Protein AF-0000000076757640 (afdb_homodimer)

Solvent-accessible surface area (backbone atoms only — not comparable to full-atom values): 14141 Å² total; per-residue (Å²): 62,33,16,35,36,36,31,18,52,32,55,49,29,55,22,51,52,52,50,43,26,70,76,62,68,54,77,58,89,52,54,40,75,38,50,35,53,90,86,51,58,64,68,59,48,41,50,51,48,51,51,45,55,55,72,38,63,87,30,82,24,33,49,34,36,17,30,43,76,87,39,68,38,30,53,48,53,58,62,46,23,78,77,41,68,34,39,34,36,30,25,42,25,52,40,23,52,54,45,40,65,71,42,25,66,78,31,85,45,66,67,61,50,51,50,54,22,49,49,40,33,52,66,33,47,41,80,47,68,45,78,74,77,78,71,77,120,62,33,16,36,36,37,32,18,52,32,55,48,28,55,21,49,52,52,50,45,25,69,77,61,68,54,78,57,89,53,55,38,74,39,50,36,52,90,85,51,60,63,67,59,49,40,50,52,50,50,51,46,54,57,73,39,63,88,30,81,24,32,46,34,36,17,31,44,77,88,38,69,39,31,53,48,53,58,63,47,25,79,78,42,68,33,40,34,37,29,24,42,24,52,41,22,53,54,46,40,64,70,42,25,67,78,31,85,45,66,68,60,48,51,50,54,22,48,50,40,34,54,66,33,48,43,84,47,68,45,78,73,74,78,72,77,119

Organism: NCBI:txid1073362

Structure (mmCIF, N/CA/C/O backbone):
data_AF-0000000076757640-model_v1
#
loop_
_entity.id
_entity.type
_entity.pdbx_description
1 polymer 'PTS EIIA type-4 domain-containing protein'
#
loop_
_atom_site.group_PDB
_atom_site.id
_atom_site.type_symbol
_atom_site.label_atom_id
_atom_site.label_alt_id
_atom_site.label_comp_id
_atom_site.label_asym_id
_atom_site.label_entity_id
_atom_site.label_seq_id
_atom_site.pdbx_PDB_ins_code
_atom_site.Cartn_x
_atom_site.Cartn_y
_atom_site.Cartn_z
_atom_site.occupancy
_atom_site.B_iso_or_equiv
_atom_site.auth_seq_id
_atom_site.auth_comp_id
_atom_site.auth_asym_id
_atom_site.auth_atom_id
_atom_site.pdbx_PDB_model_num
ATOM 1 N N . MET A 1 1 ? 8.539 23.484 4.188 1 95 1 MET A N 1
ATOM 2 C CA . MET A 1 1 ? 8.461 22.047 4.434 1 95 1 MET A CA 1
ATOM 3 C C . MET A 1 1 ? 7.023 21.609 4.703 1 95 1 MET A C 1
ATOM 5 O O . MET A 1 1 ? 6.254 22.359 5.312 1 95 1 MET A O 1
ATOM 9 N N . ILE A 1 2 ? 6.723 20.562 4.152 1 97.94 2 ILE A N 1
ATOM 10 C CA . ILE A 1 2 ? 5.406 19.969 4.359 1 97.94 2 ILE A CA 1
ATOM 11 C C . ILE A 1 2 ? 5.523 18.766 5.301 1 97.94 2 ILE A C 1
ATOM 13 O O . ILE A 1 2 ? 6.445 17.953 5.172 1 97.94 2 ILE A O 1
ATOM 17 N N . GLY A 1 3 ? 4.648 18.75 6.309 1 98.06 3 GLY A N 1
ATOM 18 C CA . GLY A 1 3 ? 4.586 17.594 7.184 1 98.06 3 GLY A CA 1
ATOM 19 C C . GLY A 1 3 ? 3.916 16.391 6.535 1 98.06 3 GLY A C 1
ATOM 20 O O . GLY A 1 3 ? 3.061 16.547 5.66 1 98.06 3 GLY A O 1
ATOM 21 N N . LEU A 1 4 ? 4.344 15.266 6.992 1 98.25 4 LEU A N 1
ATOM 22 C CA . LEU A 1 4 ? 3.744 14.016 6.527 1 98.25 4 LEU A CA 1
ATOM 23 C C . LEU A 1 4 ? 3.074 13.273 7.676 1 98.25 4 LEU A C 1
ATOM 25 O O . LEU A 1 4 ? 3.635 13.18 8.773 1 98.25 4 LEU A O 1
ATOM 29 N N . MET A 1 5 ? 1.897 12.812 7.34 1 98.12 5 MET A N 1
ATOM 30 C CA . MET A 1 5 ? 1.194 11.961 8.297 1 98.12 5 MET A CA 1
ATOM 31 C C . MET A 1 5 ? 0.658 10.711 7.613 1 98.12 5 MET A C 1
ATOM 33 O O . MET A 1 5 ? 0.119 10.781 6.508 1 98.12 5 MET A O 1
ATOM 37 N N . ILE A 1 6 ? 0.861 9.609 8.234 1 98.19 6 ILE A N 1
ATOM 38 C CA . ILE A 1 6 ? 0.312 8.344 7.758 1 98.19 6 ILE A CA 1
ATOM 39 C C . ILE A 1 6 ? -0.694 7.809 8.773 1 98.19 6 ILE A C 1
ATOM 41 O O . ILE A 1 6 ? -0.407 7.75 9.969 1 98.19 6 ILE A O 1
ATOM 45 N N . ILE A 1 7 ? -1.857 7.516 8.32 1 97.56 7 ILE A N 1
ATOM 46 C CA . ILE A 1 7 ? -2.871 6.91 9.18 1 97.56 7 ILE A CA 1
ATOM 47 C C . ILE A 1 7 ? -3.385 5.625 8.539 1 97.56 7 ILE A C 1
ATOM 49 O O . ILE A 1 7 ? -3.852 5.633 7.398 1 97.56 7 ILE A O 1
ATOM 53 N N . THR A 1 8 ? -3.264 4.523 9.18 1 96.31 8 THR A N 1
ATOM 54 C CA . THR A 1 8 ? -3.598 3.209 8.648 1 96.31 8 THR A CA 1
ATOM 55 C C . THR A 1 8 ? -4.133 2.301 9.75 1 96.31 8 THR A C 1
ATOM 57 O O . THR A 1 8 ? -4.156 2.682 10.922 1 96.31 8 THR A O 1
ATOM 60 N N . HIS A 1 9 ? -4.586 1.064 9.305 1 94.06 9 HIS A N 1
ATOM 61 C CA . HIS A 1 9 ? -4.699 0.001 10.297 1 94.06 9 HIS A CA 1
ATOM 62 C C . HIS A 1 9 ? -3.393 -0.181 11.062 1 94.06 9 HIS A C 1
ATOM 64 O O . HIS A 1 9 ? -2.309 -0.017 10.492 1 94.06 9 HIS A O 1
ATOM 70 N N . GLU A 1 10 ? -3.49 -0.517 12.281 1 91.25 10 GLU A N 1
ATOM 71 C CA . GLU A 1 10 ? -2.363 -0.515 13.203 1 91.25 10 GLU A CA 1
ATOM 72 C C . GLU A 1 10 ? -1.18 -1.293 12.633 1 91.25 10 GLU A C 1
ATOM 74 O O . GLU A 1 10 ? -0.053 -0.793 12.617 1 91.25 10 GLU A O 1
ATOM 79 N N . THR A 1 11 ? -1.396 -2.475 12.117 1 88.44 11 THR A N 1
ATOM 80 C CA . THR A 1 11 ? -0.315 -3.34 11.656 1 88.44 11 THR A CA 1
ATOM 81 C C . THR A 1 11 ? 0.382 -2.74 10.445 1 88.44 11 THR A C 1
ATOM 83 O O . THR A 1 11 ? 1.598 -2.873 10.289 1 88.44 11 THR A O 1
ATOM 86 N N . LEU A 1 12 ? -0.349 -2.045 9.617 1 91.75 12 LEU A N 1
ATOM 87 C CA . LEU A 1 12 ? 0.253 -1.401 8.461 1 91.75 12 LEU A CA 1
ATOM 88 C C . LEU A 1 12 ? 1.119 -0.219 8.875 1 91.75 12 LEU A C 1
ATOM 90 O O . LEU A 1 12 ? 2.186 0.011 8.305 1 91.75 12 LEU A O 1
ATOM 94 N N . GLY A 1 13 ? 0.636 0.511 9.883 1 91.44 13 GLY A N 1
ATOM 95 C CA . GLY A 1 13 ? 1.434 1.613 10.398 1 91.44 13 GLY A CA 1
ATOM 96 C C . GLY A 1 13 ? 2.809 1.184 10.867 1 91.44 13 GLY A C 1
ATOM 97 O O . GLY A 1 13 ? 3.809 1.834 10.562 1 91.44 13 GLY A O 1
ATOM 98 N N . GLU A 1 14 ? 2.844 0.125 11.586 1 90.12 14 GLU A N 1
ATOM 99 C CA . GLU A 1 14 ? 4.113 -0.419 12.062 1 90.12 14 GLU A CA 1
ATOM 100 C C . GLU A 1 14 ? 5.012 -0.823 10.898 1 90.12 14 GLU A C 1
ATOM 102 O O . GLU A 1 14 ? 6.215 -0.555 10.914 1 90.12 14 GLU A O 1
ATOM 107 N N . SER A 1 15 ? 4.461 -1.429 9.977 1 92.25 15 SER A N 1
ATOM 108 C CA . SER A 1 15 ? 5.215 -1.904 8.82 1 92.25 15 SER A CA 1
ATOM 109 C C . SER A 1 15 ? 5.785 -0.741 8.016 1 92.25 15 SER A C 1
ATOM 111 O O . SER A 1 15 ? 6.93 -0.798 7.559 1 92.25 15 SER A O 1
ATOM 113 N N . TYR A 1 16 ? 5.004 0.305 7.852 1 93.69 16 TYR A N 1
ATOM 114 C CA . TYR A 1 16 ? 5.488 1.449 7.086 1 93.69 16 TYR A CA 1
ATOM 115 C C . TYR A 1 16 ? 6.578 2.193 7.855 1 93.69 16 TYR A C 1
ATOM 117 O O . TYR A 1 16 ? 7.477 2.787 7.254 1 93.69 16 TYR A O 1
ATOM 125 N N . THR A 1 17 ? 6.504 2.17 9.195 1 92.25 17 THR A N 1
ATOM 126 C CA . THR A 1 17 ? 7.594 2.705 10.008 1 92.25 17 THR A CA 1
ATOM 127 C C . THR A 1 17 ? 8.898 1.975 9.703 1 92.25 17 THR A C 1
ATOM 129 O O . THR A 1 17 ? 9.93 2.609 9.469 1 92.25 17 THR A O 1
ATOM 132 N N . LYS A 1 18 ? 8.797 0.666 9.664 1 91.12 18 LYS A N 1
ATOM 133 C CA . LYS A 1 18 ? 9.977 -0.142 9.391 1 91.12 18 LYS A CA 1
ATOM 134 C C . LYS A 1 18 ? 10.469 0.07 7.965 1 91.12 18 LYS A C 1
ATOM 136 O O . LYS A 1 18 ? 11.68 0.131 7.719 1 91.12 18 LYS A O 1
ATOM 141 N N . LEU A 1 19 ? 9.555 0.14 7.062 1 90.44 19 LEU A N 1
ATOM 142 C CA . LEU A 1 19 ? 9.906 0.374 5.668 1 90.44 19 LEU A CA 1
ATOM 143 C C . LEU A 1 19 ? 10.609 1.719 5.5 1 90.44 19 LEU A C 1
ATOM 145 O O . LEU A 1 19 ? 11.609 1.817 4.793 1 90.44 19 LEU A O 1
ATOM 149 N N . ALA A 1 20 ? 10.102 2.76 6.172 1 90.88 20 ALA A N 1
ATOM 150 C CA . ALA A 1 20 ? 10.727 4.078 6.137 1 90.88 20 ALA A CA 1
ATOM 151 C C . ALA A 1 20 ? 12.156 4.02 6.664 1 90.88 20 ALA A C 1
ATOM 153 O O . ALA A 1 20 ? 13.07 4.582 6.059 1 90.88 20 ALA A O 1
ATOM 154 N N . ARG A 1 21 ? 12.32 3.273 7.742 1 91.31 21 ARG A N 1
ATOM 155 C CA . ARG A 1 21 ? 13.656 3.139 8.312 1 91.31 21 ARG A CA 1
ATOM 156 C C . ARG A 1 21 ? 14.586 2.416 7.344 1 91.31 21 ARG A C 1
ATOM 158 O O . ARG A 1 21 ? 15.773 2.75 7.25 1 91.31 21 ARG A O 1
ATOM 165 N N . HIS A 1 22 ? 14.07 1.486 6.699 1 88.38 22 HIS A N 1
ATOM 166 C CA . HIS A 1 22 ? 14.852 0.712 5.75 1 88.38 22 HIS A CA 1
ATOM 167 C C . HIS A 1 22 ? 15.312 1.578 4.578 1 88.38 22 HIS A C 1
ATOM 169 O O . HIS A 1 22 ? 16.469 1.496 4.156 1 88.38 22 HIS A O 1
ATOM 175 N N . PHE A 1 23 ? 14.461 2.434 4.105 1 87.81 23 PHE A N 1
ATOM 176 C CA . PHE A 1 23 ? 14.758 3.225 2.918 1 87.81 23 PHE A CA 1
ATOM 177 C C . PHE A 1 23 ? 15.586 4.453 3.277 1 87.81 23 PHE A C 1
ATOM 179 O O . PHE A 1 23 ? 16.438 4.887 2.494 1 87.81 23 PHE A O 1
ATOM 186 N N . PHE A 1 24 ? 15.453 4.922 4.516 1 91.56 24 PHE A N 1
ATOM 187 C CA . PHE A 1 24 ? 16.016 6.242 4.785 1 91.56 24 PHE A CA 1
ATOM 188 C C . PHE A 1 24 ? 16.984 6.191 5.957 1 91.56 24 PHE A C 1
ATOM 190 O O . PHE A 1 24 ? 17.656 7.18 6.262 1 91.56 24 PHE A O 1
ATOM 197 N N . GLY A 1 25 ? 17.125 5.055 6.637 1 90.12 25 GLY A N 1
ATOM 198 C CA . GLY A 1 25 ? 18.016 4.891 7.773 1 90.12 25 GLY A CA 1
ATOM 199 C C . GLY A 1 25 ? 17.375 5.27 9.094 1 90.12 25 GLY A C 1
ATOM 200 O O . GLY A 1 25 ? 17.281 4.445 10.008 1 90.12 25 GLY A O 1
ATOM 201 N N . GLN A 1 26 ? 17 6.57 9.289 1 91.56 26 GLN A N 1
ATOM 202 C CA . GLN A 1 26 ? 16.281 7.027 10.469 1 91.56 26 GLN A CA 1
ATOM 203 C C . GLN A 1 26 ? 14.891 7.543 10.109 1 91.56 26 GLN A C 1
ATOM 205 O O . GLN A 1 26 ? 14.633 7.898 8.953 1 91.56 26 GLN A O 1
ATOM 210 N N . MET A 1 27 ? 14.094 7.59 11.172 1 91.81 27 MET A N 1
ATOM 211 C CA . MET A 1 27 ? 12.75 8.125 10.953 1 91.81 27 MET A CA 1
ATOM 212 C C . MET A 1 27 ? 12.805 9.617 10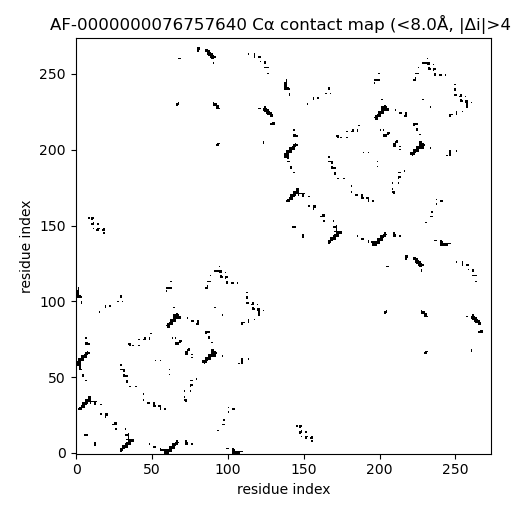.625 1 91.81 27 MET A C 1
ATOM 214 O O . MET A 1 27 ? 13.383 10.398 11.383 1 91.81 27 MET A O 1
ATOM 218 N N . PRO A 1 28 ? 12.188 9.953 9.539 1 93.06 28 PRO A N 1
ATOM 219 C CA . PRO A 1 28 ? 12.188 11.383 9.203 1 93.06 28 PRO A CA 1
ATOM 220 C C . PRO A 1 28 ? 11.461 12.227 10.25 1 93.06 28 PRO A C 1
ATOM 222 O O . PRO A 1 28 ? 10.398 11.836 10.734 1 93.06 28 PRO A O 1
ATOM 225 N N . ALA A 1 29 ? 11.969 13.367 10.562 1 91.62 29 ALA A N 1
ATOM 226 C CA . ALA A 1 29 ? 11.43 14.234 11.609 1 91.62 29 ALA A CA 1
ATOM 227 C C . ALA A 1 29 ? 10.07 14.805 11.203 1 91.62 29 ALA A C 1
ATOM 229 O O . ALA A 1 29 ? 9.258 15.164 12.055 1 91.62 29 ALA A O 1
ATOM 230 N N . HIS A 1 30 ? 9.82 14.883 9.945 1 94.5 30 HIS A N 1
ATOM 231 C CA . HIS A 1 30 ? 8.609 15.508 9.438 1 94.5 30 HIS A CA 1
ATOM 232 C C . HIS A 1 30 ? 7.531 14.469 9.148 1 94.5 30 HIS A C 1
ATOM 234 O O . HIS A 1 30 ? 6.566 14.758 8.43 1 94.5 30 HIS A O 1
ATOM 240 N N . LEU A 1 31 ? 7.711 13.242 9.672 1 96.44 31 LEU A N 1
ATOM 241 C CA . LEU A 1 31 ? 6.785 12.141 9.43 1 96.44 31 LEU A CA 1
ATOM 242 C C . LEU A 1 31 ? 6.188 11.633 10.742 1 96.44 31 LEU A C 1
ATOM 244 O O . LEU A 1 31 ? 6.922 11.305 11.672 1 96.44 31 LEU A O 1
ATOM 248 N N . ALA A 1 32 ? 4.863 11.648 10.812 1 96.94 32 ALA A N 1
ATOM 249 C CA . ALA A 1 32 ? 4.125 11.031 11.914 1 96.94 32 ALA A CA 1
ATOM 250 C C . ALA A 1 32 ? 3.26 9.875 11.414 1 96.94 32 ALA A C 1
ATOM 252 O O . ALA A 1 32 ? 2.574 10 10.391 1 96.94 32 ALA A O 1
ATOM 253 N N . ILE A 1 33 ? 3.293 8.75 12.117 1 96.25 33 ILE A N 1
ATOM 254 C CA . ILE A 1 33 ? 2.529 7.574 11.719 1 96.25 33 ILE A CA 1
ATOM 255 C C . ILE A 1 33 ? 1.553 7.191 12.828 1 96.25 33 ILE A C 1
ATOM 257 O O . ILE A 1 33 ? 1.948 7.043 13.984 1 96.25 33 ILE A O 1
ATOM 261 N N . VAL A 1 34 ? 0.293 7.043 12.469 1 96.5 34 VAL A N 1
ATOM 262 C CA . VAL A 1 34 ? -0.772 6.672 13.398 1 96.5 34 VAL A CA 1
ATOM 263 C C . VAL A 1 34 ? -1.4 5.352 12.953 1 96.5 34 VAL A C 1
ATOM 265 O O . VAL A 1 34 ? -1.991 5.266 11.875 1 96.5 34 VAL A O 1
ATOM 268 N N . GLY A 1 35 ? -1.254 4.359 13.789 1 95.5 35 GLY A N 1
ATOM 269 C CA . GLY A 1 35 ? -1.938 3.092 13.586 1 95.5 35 GLY A CA 1
ATOM 270 C C . GLY A 1 35 ? -3.234 2.984 14.367 1 95.5 35 GLY A C 1
ATOM 271 O O . GLY A 1 35 ? -3.266 3.246 15.57 1 95.5 35 GLY A O 1
ATOM 272 N N . VAL A 1 36 ? -4.301 2.588 13.68 1 95.19 36 VAL A N 1
ATOM 273 C CA . VAL A 1 36 ? -5.605 2.482 14.32 1 95.19 36 VAL A CA 1
ATOM 274 C C . VAL A 1 36 ? -5.98 1.013 14.492 1 95.19 36 VAL A C 1
ATOM 276 O O . VAL A 1 36 ? -6.023 0.258 13.516 1 95.19 36 VAL A O 1
ATOM 279 N N . ASN A 1 37 ? -6.219 0.668 15.688 1 90.5 37 ASN A N 1
ATOM 280 C CA . ASN A 1 37 ? -6.688 -0.676 16 1 90.5 37 ASN A CA 1
ATOM 281 C C . ASN A 1 37 ? -8.195 -0.809 15.773 1 90.5 37 ASN A C 1
ATOM 283 O O . ASN A 1 37 ? -8.969 0.056 16.188 1 90.5 37 ASN A O 1
ATOM 287 N N . PRO A 1 38 ? -8.578 -1.814 15.086 1 80.75 38 PRO A N 1
ATOM 288 C CA . PRO A 1 38 ? -10.008 -1.983 14.812 1 80.75 38 PRO A CA 1
ATOM 289 C C . PRO A 1 38 ? -10.844 -2.057 16.094 1 80.75 38 PRO A C 1
ATOM 291 O O . PRO A 1 38 ? -12.031 -1.728 16.078 1 80.75 38 PRO A O 1
ATOM 294 N N . ASP A 1 39 ? -10.258 -2.494 17.141 1 87.31 39 ASP A N 1
ATOM 295 C CA . ASP A 1 39 ? -11 -2.691 18.391 1 87.31 39 ASP A CA 1
ATOM 296 C C . ASP A 1 39 ? -10.859 -1.481 19.312 1 87.31 39 ASP A C 1
ATOM 298 O O . ASP A 1 39 ? -11.414 -1.463 20.406 1 87.31 39 ASP A O 1
ATOM 302 N N . GLU A 1 40 ? -10.164 -0.521 18.859 1 91.56 40 GLU A N 1
ATOM 303 C CA . GLU A 1 40 ? -9.938 0.631 19.734 1 91.56 40 GLU A CA 1
ATOM 304 C C . GLU A 1 40 ? -11.094 1.621 19.656 1 91.56 40 GLU A C 1
ATOM 306 O O . GLU A 1 40 ? -11.859 1.616 18.688 1 91.56 40 GLU A O 1
ATOM 311 N N . ASP A 1 41 ? -11.227 2.41 20.75 1 95.12 41 ASP A N 1
ATOM 312 C CA . ASP A 1 41 ? -12.188 3.51 20.766 1 95.12 41 ASP A CA 1
ATOM 313 C C . ASP A 1 41 ? -11.844 4.555 19.703 1 95.12 41 ASP A C 1
ATOM 315 O O . ASP A 1 41 ? -10.719 5.062 19.672 1 95.12 41 ASP A O 1
ATOM 319 N N . VAL A 1 42 ? -12.82 4.816 18.859 1 94.62 42 VAL A N 1
ATOM 320 C CA . VAL A 1 42 ? -12.625 5.707 17.734 1 94.62 42 VAL A CA 1
ATOM 321 C C . VAL A 1 42 ? -12.219 7.094 18.219 1 94.62 42 VAL A C 1
ATOM 323 O O . VAL A 1 42 ? -11.367 7.75 17.609 1 94.62 42 VAL A O 1
ATOM 326 N N . ASP A 1 43 ? -12.773 7.555 19.328 1 95.94 43 ASP A N 1
ATOM 327 C CA . ASP A 1 43 ? -12.438 8.867 19.875 1 95.94 43 ASP A CA 1
ATOM 328 C C . ASP A 1 43 ? -10.992 8.914 20.359 1 95.94 43 ASP A C 1
ATOM 330 O O . ASP A 1 43 ? -10.312 9.93 20.203 1 95.94 43 ASP A O 1
ATOM 334 N N . ALA A 1 44 ? -10.633 7.867 20.938 1 96.62 44 ALA A N 1
ATOM 335 C CA . ALA A 1 44 ? -9.242 7.781 21.375 1 96.62 44 ALA A CA 1
ATOM 336 C C . ALA A 1 44 ? -8.289 7.801 20.188 1 96.62 44 ALA A C 1
ATOM 338 O O . ALA A 1 44 ? -7.262 8.484 20.219 1 96.62 44 ALA A O 1
ATOM 339 N N . ALA A 1 45 ? -8.648 7.043 19.188 1 96.25 45 ALA A N 1
ATOM 340 C CA . ALA A 1 45 ? -7.844 7.023 17.969 1 96.25 45 ALA A CA 1
ATOM 341 C C . ALA A 1 45 ? -7.801 8.406 17.328 1 96.25 45 ALA A C 1
ATOM 343 O O . ALA A 1 45 ? -6.75 8.844 16.844 1 96.25 45 ALA A O 1
ATOM 344 N N . ALA A 1 46 ? -8.93 9.07 17.344 1 96.44 46 ALA A N 1
ATOM 345 C CA . ALA A 1 46 ? -9.016 10.414 16.781 1 96.44 46 ALA A CA 1
ATOM 346 C C . ALA A 1 46 ? -8.133 11.391 17.547 1 96.44 46 ALA A C 1
ATOM 348 O O . ALA A 1 46 ? -7.488 12.258 16.953 1 96.44 46 ALA A O 1
ATOM 349 N N . ALA A 1 47 ? -8.117 11.234 18.828 1 97 47 ALA A N 1
ATOM 350 C CA . ALA A 1 47 ? -7.281 12.094 19.656 1 97 47 ALA A CA 1
ATOM 351 C C . ALA A 1 47 ? -5.801 11.875 19.359 1 97 47 ALA A C 1
ATOM 353 O O . ALA A 1 47 ? -5.023 12.828 19.297 1 97 47 ALA A O 1
ATOM 354 N N . ARG A 1 48 ? -5.445 10.641 19.172 1 96.81 48 ARG A N 1
ATOM 355 C CA . ARG A 1 48 ? -4.066 10.336 18.797 1 96.81 48 ARG A CA 1
ATOM 356 C C . ARG A 1 48 ? -3.715 10.945 17.453 1 96.81 48 ARG A C 1
ATOM 358 O O . ARG A 1 48 ? -2.621 11.484 17.266 1 96.81 48 ARG A O 1
ATOM 365 N N . ALA A 1 49 ? -4.613 10.844 16.531 1 97.38 49 ALA A N 1
ATOM 366 C CA . ALA A 1 49 ? -4.398 11.422 15.211 1 97.38 49 ALA A CA 1
ATOM 367 C C . ALA A 1 49 ? -4.246 12.938 15.297 1 97.38 49 ALA A C 1
ATOM 369 O O . ALA A 1 49 ? -3.377 13.523 14.641 1 97.38 49 ALA A O 1
ATOM 370 N N . GLN A 1 50 ? -5.066 13.523 16.109 1 97.25 50 GLN A N 1
ATOM 371 C CA . GLN A 1 50 ? -4.98 14.969 16.312 1 97.25 50 GLN A CA 1
ATOM 372 C C . GLN A 1 50 ? -3.627 15.352 16.906 1 97.25 50 GLN A C 1
ATOM 374 O O . GLN A 1 50 ? -3.012 16.328 16.484 1 97.25 50 GLN A O 1
ATOM 379 N N . ALA A 1 51 ? -3.232 14.633 17.906 1 97.62 51 ALA A N 1
ATOM 380 C CA . ALA A 1 51 ? -1.938 14.891 18.531 1 97.62 51 ALA A CA 1
ATOM 381 C C . ALA A 1 51 ? -0.804 14.75 17.516 1 97.62 51 ALA A C 1
ATOM 383 O O . ALA A 1 51 ? 0.152 15.531 17.547 1 97.62 51 ALA A O 1
ATOM 384 N N . ALA A 1 52 ? -0.891 13.789 16.672 1 97.06 52 ALA A N 1
ATOM 385 C CA . ALA A 1 52 ? 0.105 13.602 15.625 1 97.06 52 ALA A CA 1
ATOM 386 C C . ALA A 1 52 ? 0.143 14.797 14.68 1 97.06 52 ALA A C 1
ATOM 388 O O . ALA A 1 52 ? 1.22 15.281 14.32 1 97.06 52 ALA A O 1
ATOM 389 N N . ALA A 1 53 ? -1.012 15.25 14.281 1 97.25 53 ALA A N 1
ATOM 390 C CA . ALA A 1 53 ? -1.079 16.438 13.43 1 97.25 53 ALA A CA 1
ATOM 391 C C . ALA A 1 53 ? -0.434 17.641 14.109 1 97.25 53 ALA A C 1
ATOM 393 O O . ALA A 1 53 ? 0.292 18.406 13.469 1 97.25 53 ALA A O 1
ATOM 394 N N . GLU A 1 54 ? -0.67 17.75 15.383 1 96.56 54 GLU A N 1
ATOM 395 C CA . GLU A 1 54 ? -0.125 18.859 16.141 1 96.56 54 GLU A CA 1
ATOM 396 C C . GLU A 1 54 ? 1.396 18.781 16.234 1 96.56 54 GLU A C 1
ATOM 398 O O . GLU A 1 54 ? 2.076 19.812 16.266 1 96.56 54 GLU A O 1
ATOM 403 N N . SER A 1 55 ? 1.843 17.609 16.281 1 96.5 55 SER A N 1
ATOM 404 C CA . SER A 1 55 ? 3.291 17.438 16.344 1 96.5 55 SER A CA 1
ATOM 405 C C . SER A 1 55 ? 3.957 17.922 15.055 1 96.5 55 SER A C 1
ATOM 407 O O . SER A 1 55 ? 5.168 18.141 15.023 1 96.5 55 SER A O 1
ATOM 409 N N . LEU A 1 56 ? 3.219 18.078 13.961 1 96.88 56 LEU A N 1
ATOM 410 C CA . LEU A 1 56 ? 3.709 18.547 12.672 1 96.88 56 LEU A CA 1
ATOM 411 C C . LEU A 1 56 ? 3.379 20.016 12.477 1 96.88 56 LEU A C 1
ATOM 413 O O . LEU A 1 56 ? 3.33 20.5 11.344 1 96.88 56 LEU A O 1
ATOM 417 N N . ALA A 1 57 ? 3.154 20.75 13.523 1 91.88 57 ALA A N 1
ATOM 418 C CA . ALA A 1 57 ? 2.729 22.156 13.477 1 91.88 57 ALA A CA 1
ATOM 419 C C . ALA A 1 57 ? 3.824 23.047 12.898 1 91.88 57 ALA A C 1
ATOM 421 O O . ALA A 1 57 ? 3.562 24.172 12.5 1 91.88 57 ALA A O 1
ATOM 422 N N . PHE A 1 58 ? 4.938 22.594 12.781 1 90.69 58 PHE A N 1
ATOM 423 C CA . PHE A 1 58 ? 6.066 23.344 12.242 1 90.69 58 PHE A CA 1
ATOM 424 C C . PHE A 1 58 ? 5.977 23.438 10.727 1 90.69 58 PHE A C 1
ATOM 426 O O . PHE A 1 58 ? 6.684 24.234 10.109 1 90.69 58 PHE A O 1
ATOM 433 N N . ALA A 1 59 ? 5.172 22.625 10.125 1 93.19 59 ALA A N 1
ATOM 434 C CA . ALA A 1 59 ? 5.105 22.516 8.672 1 93.19 59 ALA A CA 1
ATOM 435 C C . ALA A 1 59 ? 4.09 23.484 8.086 1 93.19 59 ALA A C 1
ATOM 437 O O . ALA A 1 59 ? 3.145 23.891 8.766 1 93.19 59 ALA A O 1
ATOM 438 N N . ASP A 1 60 ? 4.301 23.859 6.855 1 93 60 ASP A N 1
ATOM 439 C CA . ASP A 1 60 ? 3.387 24.734 6.125 1 93 60 ASP A CA 1
ATOM 440 C C . ASP A 1 60 ? 2.232 23.938 5.516 1 93 60 ASP A C 1
ATOM 442 O O . ASP A 1 60 ? 1.687 24.328 4.48 1 93 60 ASP A O 1
ATOM 446 N N . GLY A 1 61 ? 1.816 22.953 6.008 1 97.44 61 GLY A N 1
ATOM 447 C CA . GLY A 1 61 ? 0.789 22.016 5.566 1 97.44 61 GLY A CA 1
ATOM 448 C C . GLY A 1 61 ? 1.148 20.562 5.82 1 97.44 61 GLY A C 1
ATOM 449 O O . GLY A 1 61 ? 2.293 20.25 6.16 1 97.44 61 GLY A O 1
ATOM 450 N N . ILE A 1 62 ? 0.129 19.719 5.742 1 98.31 62 ILE A N 1
ATOM 451 C CA . ILE A 1 62 ? 0.349 18.297 6.004 1 98.31 62 ILE A CA 1
ATOM 452 C C . ILE A 1 62 ? -0.24 17.469 4.867 1 98.31 62 ILE A C 1
ATOM 454 O O . ILE A 1 62 ? -1.377 17.688 4.449 1 98.31 62 ILE A O 1
ATOM 458 N N . LEU A 1 63 ? 0.521 16.672 4.285 1 98.62 63 LEU A N 1
ATOM 459 C CA . LEU A 1 63 ? 0.01 15.617 3.416 1 98.62 63 LEU A CA 1
ATOM 460 C C . LEU A 1 63 ? -0.278 14.344 4.211 1 98.62 63 LEU A C 1
ATOM 462 O O . LEU A 1 63 ? 0.635 13.742 4.781 1 98.62 63 LEU A O 1
ATOM 466 N N . LEU A 1 64 ? -1.546 13.984 4.289 1 98.69 64 LEU A N 1
ATOM 467 C CA . LEU A 1 64 ? -1.991 12.789 4.992 1 98.69 64 LEU A CA 1
ATOM 468 C C . LEU A 1 64 ? -2.125 11.609 4.031 1 98.69 64 LEU A C 1
ATOM 470 O O . LEU A 1 64 ? -2.777 11.719 2.992 1 98.69 64 LEU A O 1
ATOM 474 N N . LEU A 1 65 ? -1.495 10.539 4.332 1 98.69 65 LEU A N 1
ATOM 475 C CA . LEU A 1 65 ? -1.571 9.305 3.559 1 98.69 65 LEU A CA 1
ATOM 476 C C . LEU A 1 65 ? -2.352 8.234 4.316 1 98.69 65 LEU A C 1
ATOM 478 O O . LEU A 1 65 ? -2.021 7.918 5.461 1 98.69 65 LEU A O 1
ATOM 482 N N . ALA A 1 66 ? -3.355 7.684 3.691 1 98.19 66 ALA A N 1
ATOM 483 C CA . ALA A 1 66 ? -4.195 6.668 4.32 1 98.19 66 ALA A CA 1
ATOM 484 C C . ALA A 1 66 ? -4.223 5.387 3.488 1 98.19 66 ALA A C 1
ATOM 486 O O . ALA A 1 66 ? -3.992 5.422 2.277 1 98.19 66 ALA A O 1
ATOM 487 N N . ASP A 1 67 ? -4.574 4.297 4.086 1 95.56 67 ASP A N 1
ATOM 488 C CA . ASP A 1 67 ? -4.492 3.014 3.396 1 95.56 67 ASP A CA 1
ATOM 489 C C . ASP A 1 67 ? -5.746 2.75 2.568 1 95.56 67 ASP A C 1
ATOM 491 O O . ASP A 1 67 ? -5.68 2.676 1.339 1 95.56 67 ASP A O 1
ATOM 495 N N . VAL A 1 68 ? -6.867 2.754 3.229 1 94.06 68 VAL A N 1
ATOM 496 C CA . VAL A 1 68 ? -8.086 2.369 2.52 1 94.06 68 VAL A CA 1
ATOM 497 C C . VAL A 1 68 ? -9.164 3.426 2.736 1 94.06 68 VAL A C 1
ATOM 499 O O . VAL A 1 68 ? -9.5 3.752 3.877 1 94.06 68 VAL A O 1
ATOM 502 N N . PHE A 1 69 ? -9.766 3.861 1.696 1 95.5 69 PHE A N 1
ATOM 503 C CA . PHE A 1 69 ? -10.898 4.773 1.791 1 95.5 69 PHE A CA 1
ATOM 504 C C . PHE A 1 69 ? -12.125 4.062 2.357 1 95.5 69 PHE A C 1
ATOM 506 O O . PHE A 1 69 ? -12.414 2.926 1.977 1 95.5 69 PHE A O 1
ATOM 513 N N . GLY A 1 70 ? -12.797 4.758 3.248 1 92.94 70 GLY A N 1
ATOM 514 C CA . GLY A 1 70 ? -14.031 4.223 3.789 1 92.94 70 GLY A CA 1
ATOM 515 C C . GLY A 1 70 ? -13.844 3.484 5.102 1 92.94 70 GLY A C 1
ATOM 516 O O . GLY A 1 70 ? -14.812 3.164 5.785 1 92.94 70 GLY A O 1
ATOM 517 N N . ALA A 1 71 ? -12.617 3.164 5.422 1 93.12 71 ALA A N 1
ATOM 518 C CA . ALA A 1 71 ? -12.336 2.477 6.68 1 93.12 71 ALA A CA 1
ATOM 519 C C . ALA A 1 71 ? -12.172 3.473 7.824 1 93.12 71 ALA A C 1
ATOM 521 O O . ALA A 1 71 ? -12.109 4.684 7.594 1 93.12 71 ALA A O 1
ATOM 522 N N . THR A 1 72 ? -12 2.941 8.984 1 93.94 72 THR A N 1
ATOM 523 C CA . THR A 1 72 ? -11.977 3.754 10.195 1 93.94 72 THR A CA 1
ATOM 524 C C . THR A 1 72 ? -10.789 4.711 10.188 1 93.94 72 THR A C 1
ATOM 526 O O . THR A 1 72 ? -10.953 5.914 10.406 1 93.94 72 THR A O 1
ATOM 529 N N . PRO A 1 73 ? -9.609 4.266 9.891 1 96.12 73 PRO A N 1
ATOM 530 C CA . PRO A 1 73 ? -8.477 5.195 9.891 1 96.12 73 PRO A CA 1
ATOM 531 C C . PRO A 1 73 ? -8.672 6.363 8.93 1 96.12 73 PRO A C 1
ATOM 533 O O . PRO A 1 73 ? -8.414 7.516 9.289 1 96.12 73 PRO A O 1
ATOM 536 N N . CYS A 1 74 ? -9.07 6.051 7.758 1 95.69 74 CYS A N 1
ATOM 537 C CA . CYS A 1 74 ? -9.305 7.098 6.77 1 95.69 74 CYS A CA 1
ATOM 538 C C . CYS A 1 74 ? -10.367 8.078 7.25 1 95.69 74 CYS A C 1
ATOM 540 O O . CYS A 1 74 ? -10.227 9.289 7.062 1 95.69 74 CYS A O 1
ATOM 542 N N . ASN A 1 75 ? -11.445 7.57 7.848 1 95.62 75 ASN A N 1
ATOM 543 C CA . ASN A 1 75 ? -12.508 8.43 8.359 1 95.62 75 ASN A CA 1
ATOM 544 C C . ASN A 1 75 ? -11.992 9.375 9.438 1 95.62 75 ASN A C 1
ATOM 546 O O . ASN A 1 75 ? -12.383 10.547 9.484 1 95.62 75 ASN A O 1
ATOM 550 N N . ILE A 1 76 ? -11.18 8.859 10.258 1 96.25 76 ILE A N 1
ATOM 551 C CA . ILE A 1 76 ? -10.555 9.68 11.297 1 96.25 76 ILE A CA 1
ATOM 552 C C . ILE A 1 76 ? -9.711 10.773 10.648 1 96.25 76 ILE A C 1
ATOM 554 O O . ILE A 1 76 ? -9.789 11.938 11.039 1 96.25 76 ILE A O 1
ATOM 558 N N . GLY A 1 77 ? -8.891 10.422 9.648 1 96.5 77 GLY A N 1
ATOM 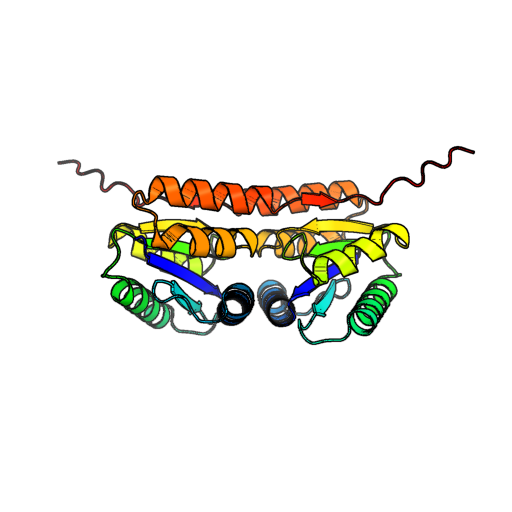559 C CA . GLY A 1 77 ? -8.062 11.383 8.938 1 96.5 77 GLY A CA 1
ATOM 560 C C . GLY A 1 77 ? -8.875 12.477 8.258 1 96.5 77 GLY A C 1
ATOM 561 O O . GLY A 1 77 ? -8.484 13.648 8.281 1 96.5 77 GLY A O 1
ATOM 562 N N . ARG A 1 78 ? -9.977 12.055 7.695 1 95.56 78 ARG A N 1
ATOM 563 C CA . ARG A 1 78 ? -10.828 12.992 6.969 1 95.56 78 ARG A CA 1
ATOM 564 C C . ARG A 1 78 ? -11.344 14.086 7.887 1 95.56 78 ARG A C 1
ATOM 566 O O . ARG A 1 78 ? -11.555 15.219 7.453 1 95.56 78 ARG A O 1
ATOM 573 N N . ARG A 1 79 ? -11.516 13.789 9.102 1 93.56 79 ARG A N 1
ATOM 574 C CA . ARG A 1 79 ? -11.984 14.773 10.07 1 93.56 79 ARG A CA 1
ATOM 575 C C . ARG A 1 79 ? -10.938 15.859 10.305 1 93.56 79 ARG A C 1
ATOM 577 O O . ARG A 1 79 ? -11.273 16.984 10.688 1 93.56 79 ARG A O 1
ATOM 584 N N . LEU A 1 80 ? -9.727 15.508 10.117 1 95.31 80 LEU A N 1
ATOM 585 C CA . LEU A 1 80 ? -8.633 16.438 10.375 1 95.31 80 LEU A CA 1
ATOM 586 C C . LEU A 1 80 ? -8.508 17.453 9.25 1 95.31 80 LEU A C 1
ATOM 588 O O . LEU A 1 80 ? -7.875 18.5 9.422 1 95.31 80 LEU A O 1
ATOM 592 N N . LEU A 1 81 ? -9.055 17.156 8.086 1 94.5 81 LEU A N 1
ATOM 593 C CA . LEU A 1 81 ? -8.898 18 6.902 1 94.5 81 LEU A CA 1
ATOM 594 C C . LEU A 1 81 ? -9.531 19.359 7.129 1 94.5 81 LEU A C 1
ATOM 596 O O . LEU A 1 81 ? -9.109 20.359 6.527 1 94.5 81 LEU A O 1
ATOM 600 N N . SER A 1 82 ? -10.492 19.469 8 1 89.5 82 SER A N 1
ATOM 601 C CA . SER A 1 82 ? -11.211 20.719 8.227 1 89.5 82 SER A CA 1
ATOM 602 C C . SER A 1 82 ? -10.477 21.609 9.234 1 89.5 82 SER A C 1
ATOM 604 O O . SER A 1 82 ? -10.734 22.812 9.305 1 89.5 82 SER A O 1
ATOM 606 N N . HIS A 1 83 ? -9.562 21.047 9.93 1 87.31 83 HIS A N 1
ATOM 607 C CA . HIS A 1 83 ? -8.969 21.766 11.047 1 87.31 83 HIS A CA 1
ATOM 608 C C . HIS A 1 83 ? -7.504 22.094 10.789 1 87.31 83 HIS A C 1
ATOM 610 O O . HIS A 1 83 ? -6.852 22.734 11.609 1 87.31 83 HIS A O 1
ATOM 616 N N . HIS A 1 84 ? -7.055 21.656 9.68 1 89.62 84 HIS A N 1
ATOM 617 C CA . HIS A 1 84 ? -5.652 21.859 9.336 1 89.62 84 HIS A CA 1
ATOM 618 C C . HIS A 1 84 ? -5.488 22.156 7.852 1 89.62 84 HIS A C 1
ATOM 620 O O . HIS A 1 84 ? -6.371 21.828 7.047 1 89.62 84 HIS A O 1
ATOM 626 N N . ARG A 1 85 ? -4.438 22.922 7.516 1 94.69 85 ARG A N 1
ATOM 627 C CA . ARG A 1 85 ? -4.035 22.969 6.113 1 94.69 8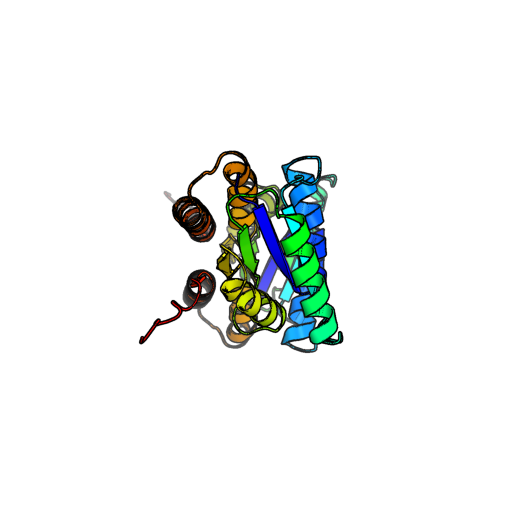5 ARG A CA 1
ATOM 628 C C . ARG A 1 85 ? -3.5 21.609 5.652 1 94.69 85 ARG A C 1
ATOM 630 O O . ARG A 1 85 ? -2.301 21.344 5.762 1 94.69 85 ARG A O 1
ATOM 637 N N . MET A 1 86 ? -4.461 20.766 5.215 1 97.19 86 MET A N 1
ATOM 638 C CA . MET A 1 86 ? -4.148 19.359 4.98 1 97.19 86 MET A CA 1
ATOM 639 C C . MET A 1 86 ? -4.871 18.844 3.74 1 97.19 86 MET A C 1
ATOM 641 O O . MET A 1 86 ? -6.004 19.25 3.463 1 97.19 86 MET A O 1
ATOM 645 N N . VAL A 1 87 ? -4.184 18.047 2.99 1 98 87 VAL A N 1
ATOM 646 C CA . VAL A 1 87 ? -4.812 17.234 1.949 1 98 87 VAL A CA 1
ATOM 647 C C . VAL A 1 87 ? -4.48 15.766 2.164 1 98 87 VAL A C 1
ATOM 649 O O . VAL A 1 87 ? -3.537 15.43 2.885 1 98 87 VAL A O 1
ATOM 652 N N . MET A 1 88 ? -5.332 14.93 1.565 1 98.38 88 MET A N 1
ATOM 653 C CA . MET A 1 88 ? -5.176 13.516 1.875 1 98.38 88 MET A CA 1
ATOM 654 C C . MET A 1 88 ? -5.105 12.68 0.597 1 98.38 88 MET A C 1
ATOM 656 O O . MET A 1 88 ? -5.848 12.938 -0.353 1 98.38 88 MET A O 1
ATOM 660 N N . LEU A 1 89 ? -4.184 11.766 0.603 1 98.69 89 LEU A N 1
ATOM 661 C CA . LEU A 1 89 ? -4.156 10.695 -0.39 1 98.69 89 LEU A CA 1
ATOM 662 C C . LEU A 1 89 ? -4.523 9.359 0.243 1 98.69 89 LEU A C 1
ATOM 664 O O . LEU A 1 89 ? -4.078 9.047 1.35 1 98.69 89 LEU A O 1
ATOM 668 N N . THR A 1 90 ? -5.352 8.578 -0.476 1 98.56 90 THR A N 1
ATOM 669 C CA . THR A 1 90 ? -5.672 7.223 -0.033 1 98.56 90 THR A CA 1
ATOM 670 C C . THR A 1 90 ? -4.953 6.188 -0.895 1 98.56 90 THR A C 1
ATOM 672 O O . THR A 1 90 ? -4.27 6.539 -1.856 1 98.56 90 THR A O 1
ATOM 675 N N . GLY A 1 91 ? -5.121 4.902 -0.501 1 98.25 91 GLY A N 1
ATOM 676 C CA . GLY A 1 91 ? -4.48 3.85 -1.271 1 98.25 91 GLY A CA 1
ATOM 677 C C . GLY A 1 91 ? -2.977 3.805 -1.087 1 98.25 91 GLY A C 1
ATOM 678 O O . GLY A 1 91 ? -2.238 3.518 -2.033 1 98.25 91 GLY A O 1
ATOM 679 N N . LEU A 1 92 ? -2.58 4.102 0.055 1 98.38 92 LEU A N 1
ATOM 680 C CA . LEU A 1 92 ? -1.159 4.145 0.386 1 98.38 92 LEU A CA 1
ATOM 681 C C . LEU A 1 92 ? -0.448 2.891 -0.116 1 98.38 92 LEU A C 1
ATOM 683 O O . LEU A 1 92 ? -0.893 1.771 0.148 1 98.38 92 LEU A O 1
ATOM 687 N N . ASN A 1 93 ? 0.566 3.051 -0.869 1 98 93 ASN A N 1
ATOM 688 C CA . ASN A 1 93 ? 1.525 2.014 -1.232 1 98 93 ASN A CA 1
ATOM 689 C C . ASN A 1 93 ? 2.963 2.486 -1.033 1 98 93 ASN A C 1
ATOM 691 O O . ASN A 1 93 ? 3.195 3.627 -0.628 1 98 93 ASN A O 1
ATOM 695 N N . ALA A 1 94 ? 3.904 1.623 -1.197 1 96.69 94 ALA A N 1
ATOM 696 C CA . ALA A 1 94 ? 5.297 1.921 -0.867 1 96.69 94 ALA A CA 1
ATOM 697 C C . ALA A 1 94 ? 5.84 3.039 -1.75 1 96.69 94 ALA A C 1
ATOM 699 O O . ALA A 1 94 ? 6.457 3.984 -1.255 1 96.69 94 ALA A O 1
ATOM 700 N N . PRO A 1 95 ? 5.602 3.053 -3.086 1 97.38 95 PRO A N 1
ATOM 701 C CA . PRO A 1 95 ? 6.07 4.16 -3.922 1 97.38 95 PRO A CA 1
ATOM 702 C C . PRO A 1 95 ? 5.539 5.516 -3.459 1 97.38 95 PRO A C 1
ATOM 704 O O . PRO A 1 95 ? 6.258 6.516 -3.508 1 97.38 95 PRO A O 1
ATOM 707 N N . MET A 1 96 ? 4.332 5.527 -2.988 1 98.5 96 MET A N 1
ATOM 708 C CA . MET A 1 96 ? 3.719 6.742 -2.461 1 98.5 96 MET A CA 1
ATOM 709 C C . MET A 1 96 ? 4.508 7.281 -1.271 1 98.5 96 MET A C 1
ATOM 711 O O . MET A 1 96 ? 4.895 8.453 -1.256 1 98.5 96 MET A O 1
ATOM 715 N N . MET A 1 97 ? 4.707 6.41 -0.315 1 97.19 97 MET A N 1
ATOM 716 C CA . MET A 1 97 ? 5.402 6.809 0.904 1 97.19 97 MET A CA 1
ATOM 717 C C . MET A 1 97 ? 6.812 7.297 0.59 1 97.19 97 MET A C 1
ATOM 719 O O . MET A 1 97 ? 7.234 8.352 1.072 1 97.19 97 MET A O 1
ATOM 723 N N . VAL A 1 98 ? 7.52 6.535 -0.23 1 95.94 98 VAL A N 1
ATOM 724 C CA . VAL A 1 98 ? 8.906 6.859 -0.551 1 95.94 98 VAL A CA 1
ATOM 725 C C . VAL A 1 98 ? 8.977 8.234 -1.209 1 95.94 98 VAL A C 1
ATOM 727 O O . VAL A 1 98 ? 9.773 9.086 -0.803 1 95.94 98 VAL A O 1
ATOM 730 N N . LYS A 1 99 ? 8.133 8.508 -2.17 1 97.62 99 LYS A N 1
ATOM 731 C CA . LYS A 1 99 ? 8.109 9.789 -2.865 1 97.62 99 LYS A CA 1
ATOM 732 C C . LYS A 1 99 ? 7.758 10.922 -1.911 1 97.62 99 LYS A C 1
ATOM 734 O O . LYS A 1 99 ? 8.375 11.992 -1.949 1 97.62 99 LYS A O 1
ATOM 739 N N . ALA A 1 100 ? 6.762 10.68 -1.064 1 98.31 100 ALA A N 1
ATOM 740 C CA . ALA A 1 100 ? 6.328 11.695 -0.114 1 98.31 100 ALA A CA 1
ATOM 741 C C . ALA A 1 100 ? 7.473 12.117 0.805 1 98.31 100 ALA A C 1
ATOM 743 O O . ALA A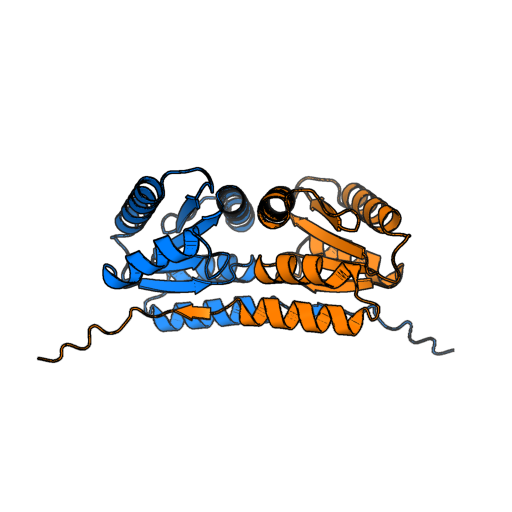 1 100 ? 7.742 13.305 0.969 1 98.31 100 ALA A O 1
ATOM 744 N N . VAL A 1 101 ? 8.117 11.133 1.359 1 96.62 101 VAL A N 1
ATOM 745 C CA . VAL A 1 101 ? 9.188 11.414 2.311 1 96.62 101 VAL A CA 1
ATOM 746 C C . VAL A 1 101 ? 10.336 12.133 1.602 1 96.62 101 VAL A C 1
ATOM 748 O O . VAL A 1 101 ? 10.898 13.086 2.137 1 96.62 101 VAL A O 1
ATOM 751 N N . GLN A 1 102 ? 10.625 11.742 0.413 1 96 102 GLN A N 1
ATOM 752 C CA . GLN A 1 102 ? 11.734 12.305 -0.353 1 96 102 GLN A CA 1
ATOM 753 C C . GLN A 1 102 ? 11.492 13.781 -0.665 1 96 102 GLN A C 1
ATOM 755 O O . GLN A 1 102 ? 12.422 14.586 -0.652 1 96 102 GLN A O 1
ATOM 760 N N . GLU A 1 103 ? 10.266 14.148 -0.891 1 97.19 103 GLU A N 1
ATOM 761 C CA . GLU A 1 103 ? 10 15.469 -1.458 1 97.19 103 GLU A CA 1
ATOM 762 C C . GLU A 1 103 ? 9.453 16.422 -0.404 1 97.19 103 GLU A C 1
ATOM 764 O O . GLU A 1 103 ? 9.562 17.641 -0.546 1 97.19 103 GLU A O 1
ATOM 769 N N . ALA A 1 104 ? 8.891 15.922 0.632 1 97.62 104 ALA A N 1
ATOM 770 C CA . ALA A 1 104 ? 8.148 16.734 1.59 1 97.62 104 ALA A CA 1
ATOM 771 C C . ALA A 1 104 ? 9.055 17.766 2.25 1 97.62 104 ALA A C 1
ATOM 773 O O . ALA A 1 104 ? 8.625 18.906 2.512 1 97.62 104 ALA A O 1
ATOM 774 N N . GLU A 1 105 ? 10.266 17.406 2.506 1 94.38 105 GLU A N 1
ATOM 775 C CA . GLU A 1 105 ? 11.18 18.281 3.232 1 94.38 105 GLU A CA 1
ATOM 776 C C . GLU A 1 105 ? 11.445 19.562 2.455 1 94.38 105 GLU A C 1
ATOM 778 O O . GLU A 1 105 ? 11.586 20.641 3.047 1 94.38 105 GLU A O 1
ATOM 783 N N . LYS A 1 106 ? 11.453 19.516 1.143 1 95.62 106 LYS A N 1
ATOM 784 C CA . LYS A 1 106 ? 11.812 20.672 0.32 1 95.62 106 LYS A CA 1
ATOM 785 C C . LYS A 1 106 ? 10.578 21.281 -0.334 1 95.62 106 LYS A C 1
ATOM 787 O O . LYS A 1 106 ? 10.672 22.312 -1.015 1 95.62 106 LYS A O 1
ATOM 792 N N . ALA A 1 107 ? 9.5 20.641 -0.105 1 96.44 107 ALA A N 1
ATOM 793 C CA . ALA A 1 107 ? 8.297 21.094 -0.785 1 96.44 107 ALA A CA 1
ATOM 794 C C . ALA A 1 107 ? 7.738 22.359 -0.124 1 96.44 107 ALA A C 1
ATOM 796 O O . ALA A 1 107 ? 7.785 22.5 1.101 1 96.44 107 ALA A O 1
ATOM 797 N N . ASP A 1 108 ? 7.152 23.266 -0.969 1 95.81 108 ASP A N 1
ATOM 798 C CA . ASP A 1 108 ? 6.539 24.484 -0.433 1 95.81 108 ASP A CA 1
ATOM 799 C C . ASP A 1 108 ? 5.113 24.641 -0.96 1 95.81 108 ASP A C 1
ATOM 801 O O . ASP A 1 108 ? 4.445 25.641 -0.648 1 95.81 108 ASP A O 1
ATOM 805 N N . ASP A 1 109 ? 4.688 23.812 -1.742 1 97.75 109 ASP A N 1
ATOM 806 C CA . ASP A 1 109 ? 3.332 23.781 -2.283 1 97.75 109 ASP A CA 1
ATOM 807 C C . ASP A 1 109 ? 2.664 22.438 -1.996 1 97.75 109 ASP A C 1
ATOM 809 O O . ASP A 1 109 ? 3 21.422 -2.617 1 97.75 109 ASP A O 1
ATOM 813 N N . LEU A 1 110 ? 1.701 22.453 -1.13 1 98 110 LEU A N 1
ATOM 814 C CA . LEU A 1 110 ? 1.059 21.25 -0.623 1 98 110 LEU A CA 1
ATOM 815 C C . LEU A 1 110 ? 0.358 20.484 -1.747 1 98 110 LEU A C 1
ATOM 817 O O . LEU A 1 110 ? 0.515 19.266 -1.873 1 98 110 LEU A O 1
ATOM 821 N N . LEU A 1 111 ? -0.334 21.188 -2.584 1 97.75 111 LEU A N 1
ATOM 822 C CA . LEU A 1 111 ? -1.089 20.547 -3.656 1 97.75 111 LEU A CA 1
ATOM 823 C C . LEU A 1 111 ? -0.153 19.984 -4.723 1 97.75 111 LEU A C 1
ATOM 825 O O . LEU A 1 111 ? -0.396 18.906 -5.262 1 97.75 111 LEU A O 1
ATOM 829 N N . ALA A 1 112 ? 0.878 20.75 -5.004 1 98.25 112 ALA A N 1
ATOM 830 C CA . ALA A 1 112 ? 1.86 20.25 -5.965 1 98.25 112 ALA A CA 1
ATOM 831 C C . ALA A 1 112 ? 2.539 18.984 -5.453 1 98.25 112 ALA A C 1
ATOM 833 O O . ALA A 1 112 ? 2.754 18.031 -6.211 1 98.25 112 ALA A O 1
ATOM 834 N N . LEU A 1 113 ? 2.896 18.953 -4.184 1 98.5 113 LEU A N 1
ATOM 835 C CA . LEU A 1 113 ? 3.473 17.766 -3.58 1 98.5 113 LEU A CA 1
ATOM 836 C C . LEU A 1 113 ? 2.502 16.594 -3.668 1 98.5 113 LEU A C 1
ATOM 838 O O . LEU A 1 113 ? 2.885 15.492 -4.086 1 98.5 113 LEU A O 1
ATOM 842 N N . ALA A 1 114 ? 1.269 16.812 -3.289 1 98.69 114 ALA A N 1
ATOM 843 C CA . ALA A 1 114 ? 0.263 15.75 -3.301 1 98.69 114 ALA A CA 1
ATOM 844 C C . ALA A 1 114 ? 0.141 15.125 -4.688 1 98.69 114 ALA A C 1
ATOM 846 O O . ALA A 1 114 ? 0.055 13.906 -4.816 1 98.69 114 ALA A O 1
ATOM 847 N N . GLU A 1 115 ? 0.171 15.969 -5.664 1 98.62 115 GLU A N 1
ATOM 848 C CA . GLU A 1 115 ? 0.026 15.477 -7.031 1 98.62 115 GLU A CA 1
ATOM 849 C C . GLU A 1 115 ? 1.253 14.688 -7.465 1 98.62 115 GLU A C 1
ATOM 851 O O . GLU A 1 115 ? 1.129 13.656 -8.141 1 98.62 115 GLU A O 1
ATOM 856 N N . SER A 1 116 ? 2.367 15.211 -7.133 1 98.69 116 SER A N 1
ATOM 857 C CA . SER A 1 116 ? 3.594 14.484 -7.441 1 98.69 116 SER A CA 1
ATOM 858 C C . SER A 1 116 ? 3.607 13.109 -6.777 1 98.69 116 SER A C 1
ATOM 860 O O . SER A 1 116 ? 3.943 12.109 -7.414 1 98.69 116 SER A O 1
ATOM 862 N N . VAL A 1 117 ? 3.248 13.047 -5.551 1 98.75 117 VAL A N 1
ATOM 863 C CA . VAL A 1 117 ? 3.205 11.812 -4.77 1 98.75 117 VAL A CA 1
ATOM 864 C C . VAL A 1 117 ? 2.158 10.867 -5.355 1 98.75 117 VAL A C 1
ATOM 866 O O . VAL A 1 117 ? 2.406 9.672 -5.496 1 98.75 117 VAL A O 1
ATOM 869 N N . ARG A 1 118 ? 1.019 11.43 -5.688 1 98.75 118 ARG A N 1
ATOM 870 C CA . ARG A 1 118 ? -0.033 10.633 -6.312 1 98.75 118 ARG A CA 1
ATOM 871 C C . ARG A 1 118 ? 0.463 9.992 -7.602 1 98.75 118 ARG A C 1
ATOM 873 O O . ARG A 1 118 ? 0.218 8.805 -7.844 1 98.75 118 ARG A O 1
ATOM 880 N N . GLN A 1 119 ? 1.128 10.734 -8.414 1 98.62 119 GLN A N 1
ATOM 881 C CA . GLN A 1 119 ? 1.643 10.227 -9.68 1 98.62 119 GLN A CA 1
ATOM 882 C C . GLN A 1 119 ? 2.625 9.078 -9.453 1 98.62 119 GLN A C 1
ATOM 884 O O . GLN A 1 119 ? 2.615 8.094 -10.188 1 98.62 119 GLN A O 1
ATOM 889 N N . SER A 1 120 ? 3.449 9.227 -8.484 1 98.56 120 SER A N 1
ATOM 890 C CA . SER A 1 120 ? 4.398 8.164 -8.172 1 98.56 120 SER A CA 1
ATOM 891 C C . SER A 1 120 ? 3.678 6.906 -7.695 1 98.56 120 SER A C 1
ATOM 893 O O . SER A 1 120 ? 4.066 5.789 -8.055 1 98.56 120 SER A O 1
ATOM 895 N N . ALA A 1 121 ? 2.652 7.07 -6.879 1 98.56 121 ALA A N 1
ATOM 896 C CA . ALA A 1 121 ? 1.845 5.953 -6.402 1 98.56 121 ALA A CA 1
ATOM 897 C C . ALA A 1 121 ? 1.232 5.18 -7.566 1 98.56 121 ALA A C 1
ATOM 899 O O . ALA A 1 121 ? 1.32 3.951 -7.621 1 98.56 121 ALA A O 1
ATOM 900 N N . LEU A 1 122 ? 0.704 5.957 -8.516 1 98.56 122 LEU A N 1
ATOM 901 C CA . LEU A 1 122 ? 0.066 5.363 -9.688 1 98.56 122 LEU A CA 1
ATOM 902 C C . LEU A 1 122 ? 1.096 4.684 -10.578 1 98.56 122 LEU A C 1
ATOM 904 O O . LEU A 1 122 ? 0.875 3.562 -11.047 1 98.56 122 LEU A O 1
ATOM 908 N N . ALA A 1 123 ? 2.178 5.328 -10.758 1 98.12 123 ALA A N 1
ATOM 909 C CA . ALA A 1 123 ? 3.229 4.801 -11.625 1 98.12 123 ALA A CA 1
ATOM 910 C C . ALA A 1 123 ? 3.828 3.523 -11.047 1 98.12 123 ALA A C 1
ATOM 912 O O . ALA A 1 123 ? 4.371 2.697 -11.781 1 98.12 123 ALA A O 1
ATOM 913 N N . GLY A 1 124 ? 3.736 3.377 -9.734 1 98.25 124 GLY A N 1
ATOM 914 C CA . GLY A 1 124 ? 4.277 2.199 -9.078 1 98.25 124 GLY A CA 1
ATOM 915 C C . GLY A 1 124 ? 3.443 0.953 -9.297 1 98.25 124 GLY A C 1
ATOM 916 O O . GLY A 1 124 ? 3.883 -0.158 -8.992 1 98.25 124 GLY A O 1
ATOM 917 N N . ILE A 1 125 ? 2.248 1.137 -9.82 1 98.62 125 ILE A N 1
ATOM 918 C CA . ILE A 1 125 ? 1.367 0.008 -10.094 1 98.62 125 ILE A CA 1
ATOM 919 C C . ILE A 1 125 ? 1.534 -0.433 -11.547 1 98.62 125 ILE A C 1
ATOM 921 O O . ILE A 1 125 ? 1.028 0.219 -12.461 1 98.62 125 ILE A O 1
ATOM 925 N N . MET A 1 126 ? 2.24 -1.499 -11.703 1 98.06 126 MET A N 1
ATOM 926 C CA . MET A 1 126 ? 2.568 -2.018 -13.031 1 98.06 126 MET A CA 1
ATOM 927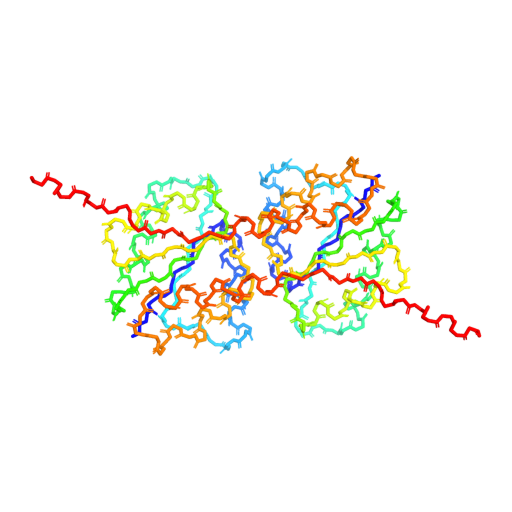 C C . MET A 1 126 ? 2.139 -3.475 -13.164 1 98.06 126 MET A C 1
ATOM 929 O O . MET A 1 126 ? 2.205 -4.238 -12.203 1 98.06 126 MET A O 1
ATOM 933 N N . LEU A 1 127 ? 1.704 -3.816 -14.344 1 98.06 127 LEU A N 1
ATOM 934 C CA . LEU A 1 127 ? 1.438 -5.207 -14.695 1 98.06 127 LEU A CA 1
ATOM 935 C C . LEU A 1 127 ? 2.605 -5.805 -15.469 1 98.06 127 LEU A C 1
ATOM 937 O O . LEU A 1 127 ? 2.963 -5.309 -16.547 1 98.06 127 LEU A O 1
ATOM 941 N N . LEU A 1 128 ? 3.25 -6.762 -14.906 1 96.44 128 LEU A N 1
ATOM 942 C CA . LEU A 1 128 ? 4.371 -7.441 -15.547 1 96.44 128 LEU A CA 1
ATOM 943 C C . LEU A 1 128 ? 3.961 -8.82 -16.047 1 96.44 128 LEU A C 1
ATOM 945 O O . LEU A 1 128 ? 3.449 -9.633 -15.266 1 96.44 128 LEU A O 1
ATOM 949 N N . LEU A 1 129 ? 4.199 -9.094 -17.297 1 94.69 129 LEU A N 1
ATOM 950 C CA . LEU A 1 129 ? 3.92 -10.367 -17.953 1 94.69 129 LEU A CA 1
ATOM 951 C C . LEU A 1 129 ? 5.199 -11.18 -18.125 1 94.69 129 LEU A C 1
ATOM 953 O O . LEU A 1 129 ? 6.297 -10.625 -18.125 1 94.69 129 LEU A O 1
ATOM 957 N N . PRO A 1 130 ? 5.055 -12.492 -18.156 1 90 130 PRO A N 1
ATOM 958 C CA . PRO A 1 130 ? 6.25 -13.297 -18.391 1 90 130 PRO A CA 1
ATOM 959 C C . PRO A 1 130 ? 6.945 -12.945 -19.703 1 90 130 PRO A C 1
ATOM 961 O O . PRO A 1 130 ? 6.289 -12.539 -20.672 1 90 130 PRO A O 1
ATOM 964 N N . GLU A 1 131 ? 8.234 -12.648 -19.641 1 75.62 131 GLU A N 1
ATOM 965 C CA . GLU A 1 131 ? 8.945 -12.406 -20.891 1 75.62 131 GLU A CA 1
ATOM 966 C C . GLU A 1 131 ? 8.656 -13.508 -21.906 1 75.62 131 GLU A C 1
ATOM 968 O O . GLU A 1 131 ? 8.547 -14.68 -21.547 1 75.62 131 GLU A O 1
ATOM 973 N N . GLU A 1 132 ? 7.789 -13.305 -23 1 58.72 132 GLU A N 1
ATOM 974 C CA . GLU A 1 132 ? 7.59 -14.242 -24.094 1 58.72 132 GLU A CA 1
ATOM 975 C C . GLU A 1 132 ? 8.891 -14.945 -24.469 1 58.72 132 GLU A C 1
ATOM 977 O O . GLU A 1 132 ? 9.945 -14.312 -24.547 1 58.72 132 GLU A O 1
ATOM 982 N N . GLU A 1 133 ? 9.078 -16.234 -24.203 1 47.81 133 GLU A N 1
ATOM 983 C CA . GLU A 1 133 ? 10.07 -17.016 -24.922 1 47.81 133 GLU A CA 1
ATOM 984 C C . GLU A 1 133 ? 10.031 -16.719 -26.422 1 47.81 133 GLU A C 1
ATOM 986 O O . GLU A 1 133 ? 9 -16.906 -27.062 1 47.81 133 GLU A O 1
ATOM 991 N N . GLN A 1 134 ? 10.414 -15.656 -27.062 1 40.41 134 GLN A N 1
ATOM 992 C CA . GLN A 1 134 ? 10.664 -15.719 -28.5 1 40.41 134 GLN A CA 1
ATOM 993 C C . GLN A 1 134 ? 11.258 -17.062 -28.891 1 40.41 134 GLN A C 1
ATOM 995 O O . GLN A 1 134 ? 12.359 -17.406 -28.469 1 40.41 134 GLN A O 1
ATOM 1000 N N . GLY A 1 135 ? 10.516 -18.188 -28.969 1 30.69 135 GLY A N 1
ATOM 1001 C CA . GLY A 1 135 ? 10.758 -19.344 -29.812 1 30.69 135 GLY A CA 1
ATOM 1002 C C . GLY A 1 135 ? 11.406 -19 -31.141 1 30.69 135 GLY A C 1
ATOM 1003 O O . GLY A 1 135 ? 10.711 -18.875 -32.156 1 30.69 135 GLY A O 1
ATOM 1004 N N . VAL A 1 136 ? 12.055 -17.922 -31.438 1 30.06 136 VAL A N 1
ATOM 1005 C CA . VAL A 1 136 ? 12.539 -18.078 -32.812 1 30.06 136 VAL A CA 1
ATOM 1006 C C . VAL A 1 136 ? 13.383 -19.344 -32.906 1 30.06 136 VAL A C 1
ATOM 1008 O O . VAL A 1 136 ? 14.453 -19.438 -32.312 1 30.06 136 VAL A O 1
ATOM 1011 N N . CYS A 1 137 ? 12.516 -20.484 -33 1 22.45 137 CYS A N 1
ATOM 1012 C CA . CYS A 1 137 ? 13.211 -21.359 -33.938 1 22.45 137 CYS A CA 1
ATOM 1013 C C . CYS A 1 137 ? 13.289 -20.719 -35.312 1 22.45 137 CYS A C 1
ATOM 1015 O O . CYS A 1 137 ? 12.352 -20.031 -35.75 1 22.45 137 CYS A O 1
ATOM 1017 N N . MET B 1 1 ? -10.047 -21.297 -10.547 1 94.88 1 MET B N 1
ATOM 1018 C CA . MET B 1 1 ? -9.555 -20.469 -9.461 1 94.88 1 MET B CA 1
ATOM 1019 C C . MET B 1 1 ? -8.109 -20.031 -9.719 1 94.88 1 MET B C 1
ATOM 1021 O O . MET B 1 1 ? -7.328 -20.781 -10.297 1 94.88 1 MET B O 1
ATOM 1025 N N . ILE B 1 2 ? -7.883 -18.859 -9.391 1 97.94 2 ILE B N 1
ATOM 1026 C CA . ILE B 1 2 ? -6.539 -18.297 -9.516 1 97.94 2 ILE B CA 1
ATOM 1027 C C . ILE B 1 2 ? -5.902 -18.188 -8.133 1 97.94 2 ILE B C 1
ATOM 1029 O O . ILE B 1 2 ? -6.555 -17.766 -7.172 1 97.94 2 ILE B O 1
ATOM 1033 N N . GLY B 1 3 ? -4.672 -18.672 -8.023 1 97.94 3 GLY B N 1
ATOM 1034 C CA . GLY B 1 3 ? -3.924 -18.5 -6.793 1 97.94 3 GLY B CA 1
ATOM 1035 C C . GLY B 1 3 ? -3.4 -17.078 -6.617 1 97.94 3 GLY B C 1
ATOM 1036 O O . GLY B 1 3 ? -3.148 -16.375 -7.598 1 97.94 3 GLY B O 1
ATOM 1037 N N . LEU B 1 4 ? -3.275 -16.734 -5.383 1 98.25 4 LEU B N 1
ATOM 1038 C CA . LEU B 1 4 ? -2.713 -15.438 -5.043 1 98.25 4 LEU B CA 1
ATOM 1039 C C . LEU B 1 4 ? -1.414 -15.594 -4.258 1 98.25 4 LEU B C 1
ATOM 1041 O O . LEU B 1 4 ? -1.325 -16.438 -3.359 1 98.25 4 LEU B O 1
ATOM 1045 N N . MET B 1 5 ? -0.492 -14.766 -4.676 1 98.12 5 MET B N 1
ATOM 1046 C CA . MET B 1 5 ? 0.764 -14.703 -3.932 1 98.12 5 MET B CA 1
ATOM 1047 C C . MET B 1 5 ? 1.168 -13.258 -3.666 1 98.12 5 MET B C 1
ATOM 1049 O O . MET B 1 5 ? 1.062 -12.406 -4.551 1 98.12 5 MET B O 1
ATOM 1053 N N . ILE B 1 6 ? 1.553 -13 -2.475 1 98.19 6 ILE B N 1
ATOM 1054 C CA . ILE B 1 6 ? 2.07 -11.688 -2.1 1 98.19 6 ILE B CA 1
ATOM 1055 C C . ILE B 1 6 ? 3.539 -11.805 -1.696 1 98.19 6 ILE B C 1
ATOM 1057 O O . ILE B 1 6 ? 3.9 -12.672 -0.899 1 98.19 6 ILE B O 1
ATOM 1061 N N . ILE B 1 7 ? 4.363 -11.031 -2.299 1 97.56 7 ILE B N 1
ATOM 1062 C CA . ILE B 1 7 ? 5.773 -10.992 -1.931 1 97.56 7 ILE B CA 1
ATOM 1063 C C . ILE B 1 7 ? 6.188 -9.555 -1.606 1 97.56 7 ILE B C 1
ATOM 1065 O O . ILE B 1 7 ? 6.012 -8.656 -2.43 1 97.56 7 ILE B O 1
ATOM 1069 N N . THR B 1 8 ? 6.641 -9.289 -0.44 1 96.38 8 THR B N 1
ATOM 1070 C CA . THR B 1 8 ? 6.957 -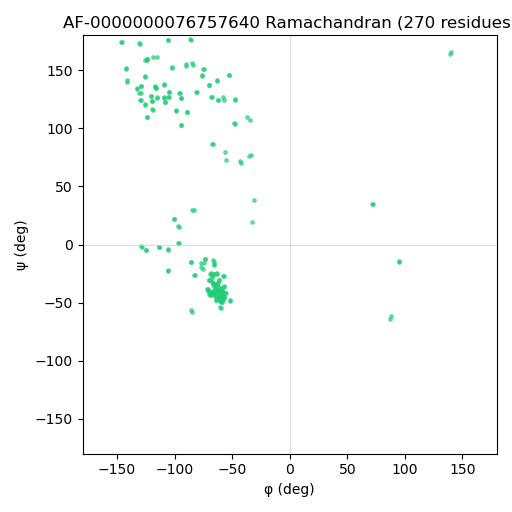7.949 0.044 1 96.38 8 THR B CA 1
ATOM 1071 C C . THR B 1 8 ? 8.156 -7.984 0.989 1 96.38 8 THR B C 1
ATOM 1073 O O . THR B 1 8 ? 8.664 -9.062 1.312 1 96.38 8 THR B O 1
ATOM 1076 N N . HIS B 1 9 ? 8.602 -6.738 1.401 1 94.25 9 HIS B N 1
ATOM 1077 C CA . HIS B 1 9 ? 9.43 -6.688 2.602 1 94.25 9 HIS B CA 1
ATOM 1078 C C . HIS B 1 9 ? 8.75 -7.402 3.766 1 94.25 9 HIS B C 1
ATOM 1080 O O . HIS B 1 9 ? 7.523 -7.363 3.895 1 94.25 9 HIS B O 1
ATOM 1086 N N . GLU B 1 10 ? 9.484 -8.016 4.586 1 91.12 10 GLU B N 1
ATOM 1087 C CA . GLU B 1 10 ? 9 -8.945 5.602 1 91.12 10 GLU B CA 1
ATOM 1088 C C . GLU B 1 10 ? 7.883 -8.32 6.434 1 91.12 10 GLU B C 1
ATOM 1090 O O . GLU B 1 10 ? 6.812 -8.906 6.586 1 91.12 10 GLU B O 1
ATOM 1095 N N . THR B 1 11 ? 8.07 -7.109 6.93 1 88.62 11 THR B N 1
ATOM 1096 C CA . THR B 1 11 ? 7.113 -6.484 7.84 1 88.62 11 THR B CA 1
ATOM 1097 C C . THR B 1 11 ? 5.801 -6.184 7.117 1 88.62 11 THR B C 1
ATOM 1099 O O . THR B 1 11 ? 4.727 -6.277 7.711 1 88.62 11 THR B O 1
ATOM 1102 N N . LEU B 1 12 ? 5.875 -5.883 5.848 1 91.62 12 LEU B N 1
ATOM 1103 C CA . LEU B 1 12 ? 4.664 -5.625 5.078 1 91.62 12 LEU B CA 1
ATOM 1104 C C . LEU B 1 12 ? 3.867 -6.914 4.875 1 91.62 12 LEU B C 1
ATOM 1106 O O . LEU B 1 12 ? 2.637 -6.902 4.938 1 91.62 12 LEU B O 1
ATOM 1110 N N . GLY B 1 13 ? 4.594 -8 4.625 1 91.25 13 GLY B N 1
ATOM 1111 C CA . GLY B 1 13 ? 3.924 -9.281 4.5 1 91.25 13 GLY B CA 1
ATOM 1112 C C . GLY B 1 13 ? 3.104 -9.648 5.723 1 91.25 13 GLY B C 1
ATOM 1113 O O . GLY B 1 13 ? 1.959 -10.094 5.598 1 91.25 13 GLY B O 1
ATOM 1114 N N . GLU B 1 14 ? 3.678 -9.469 6.855 1 90.06 14 GLU B N 1
ATOM 1115 C CA . GLU B 1 14 ? 2.975 -9.734 8.102 1 90.06 14 GLU B CA 1
ATOM 1116 C C . GLU B 1 14 ? 1.739 -8.852 8.242 1 90.06 14 GLU B C 1
ATOM 1118 O O . GLU B 1 14 ? 0.676 -9.32 8.656 1 90.06 14 GLU B O 1
ATOM 1123 N N . SER B 1 15 ? 1.882 -7.656 7.918 1 92.25 15 SER B N 1
ATOM 1124 C CA . SER B 1 15 ? 0.789 -6.695 8.039 1 92.25 15 SER B CA 1
ATOM 1125 C C . SER B 1 15 ? -0.354 -7.039 7.086 1 92.25 15 SER B C 1
ATOM 1127 O O . SER B 1 15 ? -1.525 -6.941 7.457 1 92.25 15 SER B O 1
ATOM 1129 N N . TYR B 1 16 ? -0.012 -7.438 5.887 1 93.5 16 TYR B N 1
ATOM 1130 C CA . TYR B 1 16 ? -1.059 -7.785 4.934 1 93.5 16 TYR B CA 1
ATOM 1131 C C . TYR B 1 16 ? -1.761 -9.07 5.336 1 93.5 16 TYR B C 1
ATOM 1133 O O . TYR B 1 16 ? -2.949 -9.258 5.062 1 93.5 16 TYR B O 1
ATOM 1141 N N . THR B 1 17 ? -1.032 -9.992 6.004 1 92.19 17 THR B N 1
ATOM 1142 C CA . THR B 1 17 ? -1.668 -11.172 6.582 1 92.19 17 THR B CA 1
ATOM 1143 C C . THR B 1 17 ? -2.742 -10.766 7.586 1 92.19 17 THR B C 1
ATOM 1145 O O . THR B 1 17 ? -3.871 -11.258 7.527 1 92.19 17 THR B O 1
ATOM 1148 N N . LYS B 1 18 ? -2.379 -9.82 8.438 1 90.88 18 LYS B N 1
ATOM 1149 C CA . LYS B 1 18 ? -3.32 -9.359 9.453 1 90.88 18 LYS B CA 1
ATOM 1150 C C . LYS B 1 18 ? -4.488 -8.609 8.812 1 90.88 18 LYS B C 1
ATOM 1152 O O . LYS B 1 18 ? -5.637 -8.758 9.242 1 90.88 18 LYS B O 1
ATOM 1157 N N . LEU B 1 19 ? -4.176 -7.816 7.84 1 89.94 19 LEU B N 1
ATOM 1158 C CA . LEU B 1 19 ? -5.215 -7.078 7.137 1 89.94 19 LEU B CA 1
ATOM 1159 C C . LEU B 1 19 ? -6.195 -8.031 6.457 1 89.94 19 LEU B C 1
ATOM 1161 O O . LEU B 1 19 ? -7.41 -7.828 6.52 1 89.94 19 LEU B O 1
ATOM 1165 N N . ALA B 1 20 ? -5.68 -9.078 5.82 1 90.25 20 ALA B N 1
ATOM 1166 C CA . ALA B 1 20 ? -6.527 -10.086 5.188 1 90.25 20 ALA B CA 1
ATOM 1167 C C . ALA B 1 20 ? -7.453 -10.75 6.207 1 90.25 20 ALA B C 1
ATOM 1169 O O . ALA B 1 20 ? -8.648 -10.914 5.949 1 90.25 20 ALA B O 1
ATOM 1170 N N . ARG B 1 21 ? -6.879 -11.039 7.363 1 90.88 21 ARG B N 1
ATOM 1171 C CA . ARG B 1 21 ? -7.691 -11.648 8.406 1 90.88 21 ARG B CA 1
ATOM 1172 C C . ARG B 1 21 ? -8.789 -10.703 8.883 1 90.88 21 ARG B C 1
ATOM 1174 O O . ARG B 1 21 ? -9.906 -11.133 9.18 1 90.88 21 ARG B O 1
ATOM 1181 N N . HIS B 1 22 ? -8.453 -9.508 8.945 1 87.69 22 HIS B N 1
ATOM 1182 C CA . HIS B 1 22 ? -9.406 -8.492 9.383 1 87.69 22 HIS B CA 1
ATOM 1183 C C . HIS B 1 22 ? -10.562 -8.367 8.398 1 87.69 22 HIS B C 1
ATOM 1185 O O . HIS B 1 22 ? -11.727 -8.273 8.812 1 87.69 22 HIS B O 1
ATOM 1191 N N . PHE B 1 23 ? -10.281 -8.398 7.145 1 87.19 23 PHE B N 1
ATOM 1192 C CA . PHE B 1 23 ? -11.289 -8.164 6.125 1 87.19 23 PHE B CA 1
ATOM 1193 C C . PHE B 1 23 ? -12.094 -9.43 5.848 1 87.19 23 PHE B C 1
ATOM 1195 O O . PHE B 1 23 ? -13.289 -9.359 5.551 1 87.19 23 PHE B O 1
ATOM 1202 N N . PHE B 1 24 ? -11.469 -10.594 6.094 1 91.25 24 PHE B N 1
ATOM 1203 C CA . PHE B 1 24 ? -12.109 -11.797 5.578 1 91.25 24 PHE B CA 1
ATOM 1204 C C . PHE B 1 24 ? -12.336 -12.812 6.691 1 91.25 24 PHE B C 1
ATOM 1206 O O . PHE B 1 24 ? -12.977 -13.852 6.477 1 91.25 24 PHE B O 1
ATOM 1213 N N . GLY B 1 25 ? -11.875 -12.578 7.902 1 89.81 25 GLY B N 1
ATOM 1214 C CA . GLY B 1 25 ? -12.031 -13.469 9.039 1 89.81 25 GLY B CA 1
ATOM 1215 C C . GLY B 1 25 ? -10.93 -14.5 9.148 1 89.81 25 GLY B C 1
ATOM 1216 O O . GLY B 1 25 ? -10.258 -14.602 10.172 1 89.81 25 GLY B O 1
ATOM 1217 N N . GLN B 1 26 ? -10.773 -15.398 8.125 1 91.31 26 GLN B N 1
ATOM 1218 C CA . GLN B 1 26 ? -9.695 -16.375 8.062 1 91.31 26 GLN B CA 1
ATOM 1219 C C . GLN B 1 26 ? -8.82 -16.156 6.832 1 91.31 26 GLN B C 1
ATOM 1221 O O . GLN B 1 26 ? -9.242 -15.508 5.871 1 91.31 26 GLN B O 1
ATOM 1226 N N . MET B 1 27 ? -7.645 -16.75 6.949 1 91.69 27 MET B N 1
ATOM 1227 C CA . MET B 1 27 ? -6.75 -16.656 5.801 1 91.69 27 MET B CA 1
ATOM 1228 C C . MET B 1 27 ? -7.297 -17.453 4.617 1 91.69 27 MET B C 1
ATOM 1230 O O . MET B 1 27 ? -7.578 -18.641 4.734 1 91.69 27 MET B O 1
ATOM 1234 N N . PRO B 1 28 ? -7.391 -16.781 3.508 1 92.94 28 PRO B N 1
ATOM 1235 C CA . PRO B 1 28 ? -7.875 -17.516 2.336 1 92.94 28 PRO B CA 1
ATOM 1236 C C . PRO B 1 28 ? -6.941 -18.641 1.921 1 92.94 28 PRO B C 1
ATOM 1238 O O . PRO B 1 28 ? -5.719 -18.469 1.93 1 92.94 28 PRO B O 1
ATOM 1241 N N . ALA B 1 29 ? -7.469 -19.75 1.514 1 91.44 29 ALA B N 1
ATOM 1242 C CA . ALA B 1 29 ? -6.691 -20.938 1.175 1 91.44 29 ALA B CA 1
ATOM 1243 C C . ALA B 1 29 ? -5.875 -20.719 -0.096 1 91.44 29 ALA B C 1
ATOM 1245 O O . ALA B 1 29 ? -4.852 -21.375 -0.306 1 91.44 29 ALA B O 1
ATOM 1246 N N . HIS B 1 30 ? -6.309 -19.844 -0.914 1 94.38 30 HIS B N 1
ATOM 1247 C CA . HIS B 1 30 ? -5.676 -19.625 -2.209 1 94.38 30 HIS B CA 1
ATOM 1248 C C . HIS B 1 30 ? -4.691 -18.453 -2.154 1 94.38 30 HIS B C 1
ATOM 1250 O O . HIS B 1 30 ? -4.309 -17.906 -3.193 1 94.38 30 HIS B O 1
ATOM 1256 N N . LEU B 1 31 ? -4.309 -18.047 -0.925 1 96.38 31 LEU B N 1
ATOM 1257 C CA . LEU B 1 31 ? -3.402 -16.922 -0.727 1 96.38 31 LEU B CA 1
ATOM 1258 C C . LEU B 1 31 ? -2.139 -17.359 0.006 1 96.38 31 LEU B C 1
ATOM 1260 O O . LEU B 1 31 ? -2.217 -17.953 1.081 1 96.38 31 LEU B O 1
ATOM 1264 N N . ALA B 1 32 ? -0.993 -17.109 -0.615 1 96.81 32 ALA B N 1
ATOM 1265 C CA . ALA B 1 32 ? 0.311 -17.297 0.015 1 96.81 32 ALA B CA 1
ATOM 1266 C C . ALA B 1 32 ? 1.052 -15.969 0.147 1 96.81 32 ALA B C 1
ATOM 1268 O O . ALA B 1 32 ? 1.098 -15.18 -0.8 1 96.81 32 ALA B O 1
ATOM 1269 N N . ILE B 1 33 ? 1.629 -15.711 1.306 1 96.19 33 ILE B N 1
ATOM 1270 C CA . ILE B 1 33 ? 2.338 -14.461 1.555 1 96.19 33 ILE B CA 1
ATOM 1271 C C . ILE B 1 33 ? 3.791 -14.75 1.917 1 96.19 33 ILE B C 1
ATOM 1273 O O . ILE B 1 33 ? 4.062 -15.555 2.812 1 96.19 33 ILE B O 1
ATOM 1277 N N . VAL B 1 34 ? 4.711 -14.117 1.226 1 96.44 34 VAL B N 1
ATOM 1278 C CA . VAL B 1 34 ? 6.145 -14.273 1.44 1 96.44 34 VAL B CA 1
ATOM 1279 C C . VAL B 1 34 ? 6.758 -12.93 1.833 1 96.44 34 VAL B C 1
ATOM 1281 O O . VAL B 1 34 ? 6.738 -11.977 1.047 1 96.44 34 VAL B O 1
ATOM 1284 N N . GLY B 1 35 ? 7.258 -12.875 3.031 1 95.5 35 GLY B N 1
ATOM 1285 C CA . GLY B 1 35 ? 8.023 -11.719 3.48 1 95.5 35 GLY B CA 1
ATOM 1286 C C . GLY B 1 35 ? 9.516 -11.898 3.324 1 95.5 35 GLY B C 1
ATOM 1287 O O . GLY B 1 35 ? 10.078 -12.914 3.748 1 95.5 35 GLY B O 1
ATOM 1288 N N . VAL B 1 36 ? 10.172 -10.898 2.721 1 95.31 36 VAL B N 1
ATOM 1289 C CA . VAL B 1 36 ? 11.609 -10.984 2.49 1 95.31 36 VAL B CA 1
ATOM 1290 C C . VAL B 1 36 ? 12.344 -10.016 3.422 1 95.31 36 VAL B C 1
ATOM 1292 O O . VAL B 1 36 ? 12.062 -8.82 3.426 1 95.31 36 VAL B O 1
ATOM 1295 N N . ASN B 1 37 ? 13.195 -10.555 4.172 1 90.62 37 ASN B N 1
ATOM 1296 C CA . ASN B 1 37 ? 14.055 -9.75 5.039 1 90.62 37 ASN B CA 1
ATOM 1297 C C . ASN B 1 37 ? 15.234 -9.156 4.273 1 90.62 37 ASN B C 1
ATOM 1299 O O . ASN B 1 37 ? 15.891 -9.859 3.504 1 90.62 37 ASN B O 1
ATOM 1303 N N . PRO B 1 38 ? 15.445 -7.91 4.438 1 80.88 38 PRO B N 1
ATOM 1304 C CA . PRO B 1 38 ? 16.547 -7.277 3.711 1 80.88 38 PRO B CA 1
ATOM 1305 C C . PRO B 1 38 ? 17.906 -7.934 3.998 1 80.88 38 PRO B C 1
ATOM 1307 O O . PRO B 1 38 ? 18.812 -7.875 3.164 1 80.88 38 PRO B O 1
ATOM 1310 N N . ASP B 1 39 ? 18.031 -8.523 5.137 1 87.5 39 ASP B N 1
ATOM 1311 C CA . ASP B 1 39 ? 19.312 -9.094 5.539 1 87.5 39 ASP B CA 1
ATOM 1312 C C . ASP B 1 39 ? 19.375 -10.594 5.242 1 87.5 39 ASP B C 1
ATOM 1314 O O . ASP B 1 39 ? 20.375 -11.25 5.523 1 87.5 39 ASP B O 1
ATOM 1318 N N . GLU B 1 40 ? 18.359 -11.078 4.684 1 91.69 40 GLU B N 1
ATOM 1319 C CA . GLU B 1 40 ? 18.312 -12.516 4.438 1 91.69 40 GLU B CA 1
ATOM 1320 C C . GLU B 1 40 ? 19.031 -12.875 3.135 1 91.69 40 GLU B C 1
ATOM 1322 O O . GLU B 1 40 ? 19.203 -12.016 2.262 1 91.69 40 GLU B O 1
ATOM 1327 N N . ASP B 1 41 ? 19.5 -14.141 3.088 1 95.19 41 ASP B N 1
ATOM 1328 C CA . ASP B 1 41 ? 20.062 -14.68 1.858 1 95.19 41 ASP B CA 1
ATOM 1329 C C . ASP B 1 41 ? 19.016 -14.727 0.743 1 95.19 41 ASP B C 1
ATOM 1331 O O . ASP B 1 41 ? 17.938 -15.297 0.913 1 95.19 41 ASP B O 1
ATOM 1335 N N . VAL B 1 42 ? 19.359 -14.086 -0.352 1 94.62 42 VAL B N 1
ATOM 1336 C CA . VAL B 1 42 ? 18.438 -13.938 -1.473 1 94.62 42 VAL B CA 1
ATOM 1337 C C . VAL B 1 42 ? 18.031 -15.305 -1.997 1 94.62 42 VAL B C 1
ATOM 1339 O O . VAL B 1 42 ? 16.859 -15.523 -2.357 1 94.62 42 VAL B O 1
ATOM 1342 N N . ASP B 1 43 ? 18.953 -16.266 -2.033 1 95.94 43 ASP B N 1
ATOM 1343 C CA . ASP B 1 43 ? 18.641 -17.609 -2.52 1 95.94 43 ASP B CA 1
ATOM 1344 C C . ASP B 1 43 ? 17.656 -18.312 -1.598 1 95.94 43 ASP B C 1
ATOM 1346 O O . ASP B 1 43 ? 16.766 -19.047 -2.064 1 95.94 43 ASP B O 1
ATOM 1350 N N . ALA B 1 44 ? 17.875 -18.109 -0.38 1 96.62 44 ALA B N 1
ATOM 1351 C CA . ALA B 1 44 ? 16.938 -18.688 0.585 1 96.62 44 ALA B CA 1
ATOM 1352 C C . ALA B 1 44 ? 15.547 -18.078 0.427 1 96.62 44 ALA B C 1
ATOM 1354 O O . ALA B 1 44 ? 14.547 -18.797 0.461 1 96.62 44 ALA B O 1
ATOM 1355 N N . ALA B 1 45 ? 15.531 -16.781 0.268 1 96.25 45 ALA B N 1
ATOM 1356 C CA . ALA B 1 45 ? 14.25 -16.109 0.053 1 96.25 45 ALA B CA 1
ATOM 1357 C C . ALA B 1 45 ? 13.586 -16.594 -1.232 1 96.25 45 ALA B C 1
ATOM 1359 O O . ALA B 1 45 ? 12.367 -16.797 -1.269 1 96.25 45 ALA B O 1
ATOM 1360 N N . ALA B 1 46 ? 14.391 -16.781 -2.234 1 96.44 46 ALA B N 1
ATOM 1361 C CA . ALA B 1 46 ? 13.883 -17.266 -3.516 1 96.44 46 ALA B CA 1
ATOM 1362 C C . ALA B 1 46 ? 13.305 -18.672 -3.377 1 96.44 46 ALA B C 1
ATOM 1364 O O . ALA B 1 46 ? 12.273 -18.984 -3.979 1 96.44 46 ALA B O 1
ATOM 1365 N N . ALA B 1 47 ? 13.953 -19.469 -2.617 1 97 47 ALA B N 1
ATOM 1366 C CA . ALA B 1 47 ? 13.469 -20.828 -2.381 1 97 47 ALA B CA 1
ATOM 1367 C C . ALA B 1 47 ? 12.125 -20.812 -1.657 1 97 47 ALA B C 1
ATOM 1369 O O . ALA B 1 47 ? 11.234 -21.594 -1.978 1 97 47 ALA B O 1
ATOM 1370 N N . ARG B 1 48 ? 12.016 -19.938 -0.695 1 96.81 48 ARG B N 1
ATOM 1371 C CA . ARG B 1 48 ? 10.742 -19.781 0.004 1 96.81 48 ARG B CA 1
ATOM 1372 C C . ARG B 1 48 ? 9.641 -19.328 -0.947 1 96.81 48 ARG B C 1
ATOM 1374 O O . ARG B 1 48 ? 8.508 -19.812 -0.883 1 96.81 48 ARG B O 1
ATOM 1381 N N . ALA B 1 49 ? 9.961 -18.406 -1.788 1 97.31 49 ALA B N 1
ATOM 1382 C CA . ALA B 1 49 ? 9 -17.922 -2.771 1 97.31 49 ALA B CA 1
ATOM 1383 C C . ALA B 1 49 ? 8.57 -19.047 -3.719 1 97.31 49 ALA B C 1
ATOM 1385 O O . ALA B 1 49 ? 7.387 -19.172 -4.035 1 97.31 49 ALA B O 1
ATOM 1386 N N . GLN B 1 50 ? 9.531 -19.812 -4.109 1 97.19 50 GLN B N 1
ATOM 1387 C CA . GLN B 1 50 ? 9.234 -20.938 -4.973 1 97.19 50 GLN B CA 1
ATOM 1388 C C . GLN B 1 50 ? 8.312 -21.938 -4.281 1 97.19 50 GLN B C 1
ATOM 1390 O O . GLN B 1 50 ? 7.355 -22.438 -4.887 1 97.19 50 GLN B O 1
ATOM 1395 N N . ALA B 1 51 ? 8.633 -22.25 -3.082 1 97.56 51 ALA B N 1
ATOM 1396 C CA . ALA B 1 51 ? 7.793 -23.156 -2.307 1 97.56 51 ALA B CA 1
ATOM 1397 C C . ALA B 1 51 ? 6.371 -22.625 -2.176 1 97.56 51 ALA B C 1
ATOM 1399 O O . ALA B 1 51 ? 5.406 -23.375 -2.246 1 97.56 51 ALA B O 1
ATOM 1400 N N . ALA B 1 52 ? 6.238 -21.359 -1.966 1 96.94 52 ALA B N 1
ATOM 1401 C CA . ALA B 1 52 ? 4.926 -20.734 -1.881 1 96.94 52 ALA B CA 1
ATOM 1402 C C . ALA B 1 52 ? 4.156 -20.875 -3.189 1 96.94 52 ALA B C 1
ATOM 1404 O O . ALA B 1 52 ? 2.967 -21.203 -3.184 1 96.94 52 ALA B O 1
ATOM 1405 N N . ALA B 1 53 ? 4.82 -20.641 -4.281 1 97.12 53 ALA B N 1
ATOM 1406 C CA . ALA B 1 53 ? 4.188 -20.812 -5.586 1 97.12 53 ALA B CA 1
ATOM 1407 C C . ALA B 1 53 ? 3.711 -22.25 -5.77 1 97.12 53 ALA B C 1
ATOM 1409 O O . ALA B 1 53 ? 2.611 -22.484 -6.277 1 97.12 53 ALA B O 1
ATOM 1410 N N . GLU B 1 54 ? 4.512 -23.156 -5.312 1 96.44 54 GLU B N 1
ATOM 1411 C CA . GLU B 1 54 ? 4.18 -24.578 -5.441 1 96.44 54 GLU B CA 1
ATOM 1412 C C . GLU B 1 54 ? 2.963 -24.938 -4.594 1 96.44 54 GLU B C 1
ATOM 1414 O O . GLU B 1 54 ? 2.178 -25.812 -4.961 1 96.44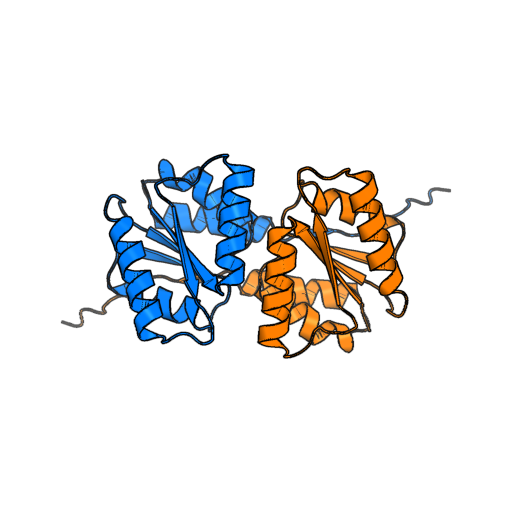 54 GLU B O 1
ATOM 1419 N N . SER B 1 55 ? 2.893 -24.297 -3.518 1 96.44 55 SER B N 1
ATOM 1420 C CA . SER B 1 55 ? 1.75 -24.562 -2.648 1 96.44 55 SER B CA 1
ATOM 1421 C C . SER B 1 55 ? 0.444 -24.125 -3.311 1 96.44 55 SER B C 1
ATOM 1423 O O . SER B 1 55 ? -0.637 -24.547 -2.881 1 96.44 55 SER B O 1
ATOM 1425 N N . LEU B 1 56 ? 0.476 -23.297 -4.344 1 96.75 56 LEU B N 1
ATOM 1426 C CA . LEU B 1 56 ? -0.685 -22.812 -5.086 1 96.75 56 LEU B CA 1
ATOM 1427 C C . LEU B 1 56 ? -0.85 -23.594 -6.391 1 96.75 56 LEU B C 1
ATOM 1429 O O . LEU B 1 56 ? -1.48 -23.109 -7.332 1 96.75 56 LEU B O 1
ATOM 1433 N N . ALA B 1 57 ? -0.317 -24.781 -6.488 1 91.62 57 ALA B N 1
ATOM 1434 C CA . ALA B 1 57 ? -0.306 -25.594 -7.703 1 91.62 57 ALA B CA 1
ATOM 1435 C C . ALA B 1 57 ? -1.719 -26.016 -8.094 1 91.62 57 ALA B C 1
ATOM 1437 O O . ALA B 1 57 ? -1.958 -26.438 -9.227 1 91.62 57 ALA B O 1
ATOM 1438 N N . PHE B 1 58 ? -2.605 -25.906 -7.273 1 90.25 58 PHE B N 1
ATOM 1439 C CA . PHE B 1 58 ? -3.99 -26.281 -7.527 1 90.25 58 PHE B CA 1
ATOM 1440 C C . PHE B 1 58 ? -4.676 -25.25 -8.422 1 90.25 58 PHE B C 1
ATOM 1442 O O . PHE B 1 58 ? -5.75 -25.516 -8.969 1 90.25 58 PHE B O 1
ATOM 1449 N N . ALA B 1 59 ? -4.125 -24.109 -8.562 1 93 59 ALA B N 1
ATOM 1450 C CA . ALA B 1 59 ? -4.762 -22.984 -9.242 1 93 59 ALA B CA 1
ATOM 1451 C C . ALA B 1 59 ? -4.426 -23 -10.734 1 93 59 ALA B C 1
ATOM 1453 O O . ALA B 1 59 ? -3.395 -23.531 -11.141 1 93 59 ALA B O 1
ATOM 1454 N N . ASP B 1 60 ? -5.277 -22.406 -11.508 1 92.88 60 ASP B N 1
ATOM 1455 C CA . ASP B 1 60 ? -5.078 -22.281 -12.945 1 92.88 60 ASP B CA 1
ATOM 1456 C C . ASP B 1 60 ? -4.219 -21.062 -13.273 1 92.88 60 ASP B C 1
ATOM 1458 O O . ASP B 1 60 ? -4.363 -20.453 -14.336 1 92.88 60 ASP B O 1
ATOM 1462 N N . GLY B 1 61 ? -3.389 -20.641 -12.523 1 97.38 61 GLY B N 1
ATOM 1463 C CA . GLY B 1 61 ? -2.523 -19.484 -12.602 1 97.38 61 GLY B CA 1
ATOM 1464 C C . GLY B 1 61 ? -2.375 -18.766 -11.281 1 97.38 61 GLY B C 1
ATOM 1465 O O . GLY B 1 61 ? -3.105 -19.047 -10.328 1 97.38 61 GLY B O 1
ATOM 1466 N N . ILE B 1 62 ? -1.365 -17.891 -11.219 1 98.25 62 ILE B N 1
ATOM 1467 C CA . ILE B 1 62 ? -1.1 -17.172 -9.977 1 98.25 62 ILE B CA 1
ATOM 1468 C C . ILE B 1 62 ? -0.973 -15.68 -10.266 1 98.25 62 ILE B C 1
ATOM 1470 O O . ILE B 1 62 ? -0.27 -15.281 -11.195 1 98.25 62 ILE B O 1
ATOM 1474 N N . LEU B 1 63 ? -1.714 -14.906 -9.633 1 98.62 63 LEU B N 1
ATOM 1475 C CA . LEU B 1 63 ? -1.475 -13.469 -9.594 1 98.62 63 LEU B CA 1
ATOM 1476 C C . LEU B 1 63 ? -0.552 -13.102 -8.438 1 98.62 63 LEU B C 1
ATOM 1478 O O . LEU B 1 63 ? -0.903 -13.305 -7.27 1 98.62 63 LEU B O 1
ATOM 1482 N N . LEU B 1 64 ? 0.632 -12.625 -8.766 1 98.62 64 LEU B N 1
ATOM 1483 C CA . LEU B 1 64 ? 1.627 -12.211 -7.781 1 98.62 64 LEU B CA 1
ATOM 1484 C C . LEU B 1 64 ? 1.538 -10.719 -7.512 1 98.62 64 LEU B C 1
ATOM 1486 O O . LEU B 1 64 ? 1.546 -9.914 -8.445 1 98.62 64 LEU B O 1
ATOM 1490 N N . LEU B 1 65 ? 1.406 -10.336 -6.301 1 98.69 65 LEU B N 1
ATOM 1491 C CA . LEU B 1 65 ? 1.373 -8.945 -5.867 1 98.69 65 LEU B CA 1
ATOM 1492 C C . LEU B 1 65 ? 2.645 -8.586 -5.109 1 98.69 65 LEU B C 1
ATOM 1494 O O . LEU B 1 65 ? 3.008 -9.25 -4.141 1 98.69 65 LEU B O 1
ATOM 1498 N N . ALA B 1 66 ? 3.301 -7.539 -5.531 1 98.19 66 ALA B N 1
ATOM 1499 C CA . ALA B 1 66 ? 4.547 -7.102 -4.902 1 98.19 66 ALA B CA 1
ATOM 1500 C C . ALA B 1 66 ? 4.445 -5.652 -4.445 1 98.19 66 ALA B C 1
ATOM 1502 O O . ALA B 1 66 ? 3.648 -4.879 -4.977 1 98.19 66 ALA B O 1
ATOM 1503 N N . ASP B 1 67 ? 5.277 -5.25 -3.541 1 95.69 67 ASP B N 1
ATOM 1504 C CA . ASP B 1 67 ? 5.152 -3.92 -2.951 1 95.69 67 ASP B CA 1
ATOM 1505 C C . ASP B 1 67 ? 5.859 -2.871 -3.805 1 95.69 67 ASP B C 1
ATOM 1507 O O . ASP B 1 67 ? 5.219 -1.956 -4.328 1 95.69 67 ASP B O 1
ATOM 1511 N N . VAL B 1 68 ? 7.133 -3.096 -4.035 1 94.25 68 VAL B N 1
ATOM 1512 C CA . VAL B 1 68 ? 7.891 -2.057 -4.727 1 94.25 68 VAL B CA 1
ATOM 1513 C C . VAL B 1 68 ? 8.68 -2.67 -5.879 1 94.25 68 VAL B C 1
ATOM 1515 O O . VAL B 1 68 ? 9.453 -3.609 -5.68 1 94.25 68 VAL B O 1
ATOM 1518 N N . PHE B 1 69 ? 8.57 -2.092 -7.016 1 95.62 69 PHE B N 1
ATOM 1519 C CA . PHE B 1 69 ? 9.367 -2.512 -8.164 1 95.62 69 PHE B CA 1
ATOM 1520 C C . PHE B 1 69 ? 10.836 -2.148 -7.965 1 95.62 69 PHE B C 1
ATOM 1522 O O . PHE B 1 69 ? 11.148 -1.053 -7.496 1 95.62 69 PHE B O 1
ATOM 1529 N N . GLY B 1 70 ? 11.688 -3.088 -8.328 1 93.12 70 GLY B N 1
ATOM 1530 C CA . GLY B 1 70 ? 13.117 -2.822 -8.281 1 93.12 70 GLY B CA 1
ATOM 1531 C C . GLY B 1 70 ? 13.773 -3.291 -7 1 93.12 70 GLY B C 1
ATOM 1532 O O . GLY B 1 70 ? 15 -3.332 -6.902 1 93.12 70 GLY B O 1
ATOM 1533 N N . ALA B 1 71 ? 12.977 -3.594 -6.008 1 93.38 71 ALA B N 1
ATOM 1534 C CA . ALA B 1 71 ? 13.523 -4.078 -4.742 1 93.38 71 ALA B CA 1
ATOM 1535 C C . ALA B 1 71 ? 13.719 -5.594 -4.773 1 93.38 71 ALA B C 1
ATOM 1537 O O . ALA B 1 71 ? 13.281 -6.262 -5.715 1 93.38 71 ALA B O 1
ATOM 1538 N N . THR B 1 72 ? 14.266 -6.086 -3.715 1 94.12 72 THR B N 1
ATOM 1539 C CA . THR B 1 72 ? 14.656 -7.492 -3.656 1 94.12 72 THR B CA 1
ATOM 1540 C C . THR B 1 72 ? 13.43 -8.398 -3.748 1 94.12 72 THR B C 1
ATOM 1542 O O . THR B 1 72 ? 13.398 -9.32 -4.562 1 94.12 72 THR B O 1
ATOM 1545 N N . PRO B 1 73 ? 12.398 -8.164 -3.008 1 96.19 73 PRO B N 1
ATOM 1546 C CA . PRO B 1 73 ? 11.234 -9.055 -3.105 1 96.19 73 PRO B CA 1
ATOM 1547 C C . PRO B 1 73 ? 10.656 -9.117 -4.516 1 96.19 73 PRO B C 1
ATOM 1549 O O . PRO B 1 73 ? 10.359 -10.203 -5.016 1 96.19 73 PRO B O 1
ATOM 1552 N N . CYS B 1 74 ? 10.484 -7.988 -5.105 1 95.81 74 CYS B N 1
ATOM 1553 C CA . CYS B 1 74 ? 9.945 -7.945 -6.465 1 95.81 74 CYS B CA 1
ATOM 1554 C C . CYS B 1 74 ? 10.852 -8.703 -7.43 1 95.81 74 CYS B C 1
ATOM 1556 O O . CYS B 1 74 ? 10.367 -9.414 -8.312 1 95.81 74 CYS B O 1
ATOM 1558 N N . ASN B 1 75 ? 12.172 -8.539 -7.297 1 95.69 75 ASN B N 1
ATOM 1559 C CA . ASN B 1 75 ? 13.117 -9.227 -8.164 1 95.69 75 ASN B CA 1
ATOM 1560 C C . ASN B 1 75 ? 13 -10.742 -8.023 1 95.69 75 ASN B C 1
ATOM 1562 O O . ASN B 1 75 ? 13.086 -11.469 -9.016 1 95.69 75 ASN B O 1
ATOM 1566 N N . ILE B 1 76 ? 12.852 -11.148 -6.836 1 96.25 76 ILE B N 1
ATOM 1567 C CA . ILE B 1 76 ? 12.648 -12.57 -6.578 1 96.25 76 ILE B CA 1
ATOM 1568 C C . ILE B 1 76 ? 11.375 -13.047 -7.266 1 96.25 76 ILE B C 1
ATOM 1570 O O . ILE B 1 76 ? 11.367 -14.086 -7.926 1 96.25 76 ILE B O 1
ATOM 1574 N N . GLY B 1 77 ? 10.266 -12.305 -7.125 1 96.5 77 GLY B N 1
ATOM 1575 C CA . GLY B 1 77 ? 9 -12.641 -7.766 1 96.5 77 GLY B CA 1
ATOM 1576 C C . GLY B 1 77 ? 9.102 -12.711 -9.273 1 96.5 77 GLY B C 1
ATOM 1577 O O . GLY B 1 77 ? 8.516 -13.602 -9.898 1 96.5 77 GLY B O 1
ATOM 1578 N N . ARG B 1 78 ? 9.836 -11.773 -9.805 1 95.62 78 ARG B N 1
ATOM 1579 C CA . ARG B 1 78 ? 9.977 -11.695 -11.258 1 95.62 78 ARG B CA 1
ATOM 1580 C C . ARG B 1 78 ? 10.617 -12.961 -11.812 1 95.62 78 ARG B C 1
ATOM 1582 O O . ARG B 1 78 ? 10.328 -13.359 -12.945 1 95.62 78 ARG B O 1
ATOM 1589 N N . ARG B 1 79 ? 11.43 -13.57 -11.07 1 93.62 79 ARG B N 1
ATOM 1590 C CA . ARG B 1 79 ? 12.086 -14.805 -11.492 1 93.62 79 ARG B CA 1
ATOM 1591 C C . ARG B 1 79 ? 11.078 -15.938 -11.625 1 93.62 79 ARG B C 1
ATOM 1593 O O . ARG B 1 79 ? 11.289 -16.891 -12.383 1 93.62 79 ARG B O 1
ATOM 1600 N N . LEU B 1 80 ? 10.055 -15.867 -10.875 1 95.31 80 LEU B N 1
ATOM 1601 C CA . LEU B 1 80 ? 9.047 -16.922 -10.859 1 95.31 80 LEU B CA 1
ATOM 1602 C C . LEU B 1 80 ? 8.156 -16.859 -12.094 1 95.31 80 LEU B C 1
ATOM 1604 O O . LEU B 1 80 ? 7.48 -17.828 -12.43 1 95.31 80 LEU B O 1
ATOM 1608 N N . LEU B 1 81 ? 8.102 -15.703 -12.75 1 94.44 81 LEU B N 1
ATOM 1609 C CA . LEU B 1 81 ? 7.195 -15.484 -13.867 1 94.44 81 LEU B CA 1
ATOM 1610 C C . LEU B 1 81 ? 7.527 -16.406 -15.031 1 94.44 81 LEU B C 1
ATOM 1612 O O . LEU B 1 81 ? 6.652 -16.75 -15.828 1 94.44 81 LEU B O 1
ATOM 1616 N N . SER B 1 82 ? 8.734 -16.875 -15.141 1 89.5 82 SER B N 1
ATOM 1617 C CA . SER B 1 82 ? 9.164 -17.703 -16.25 1 89.5 82 SER B CA 1
ATOM 1618 C C . SER B 1 82 ? 8.852 -19.172 -16 1 89.5 82 SER B C 1
ATOM 1620 O O . SER B 1 82 ? 8.82 -19.984 -16.938 1 89.5 82 SER B O 1
ATOM 1622 N N . HIS B 1 83 ? 8.562 -19.5 -14.797 1 87.06 83 HIS B N 1
ATOM 1623 C CA . HIS B 1 83 ? 8.461 -20.906 -14.438 1 87.06 83 HIS B CA 1
ATOM 1624 C C . HIS B 1 83 ? 7.027 -21.281 -14.078 1 87.06 83 HIS B C 1
ATOM 1626 O O . HIS B 1 83 ? 6.738 -22.453 -13.789 1 87.06 83 HIS B O 1
ATOM 1632 N N . HIS B 1 84 ? 6.207 -20.312 -14.117 1 89.38 84 HIS B N 1
ATOM 1633 C CA . HIS B 1 84 ? 4.816 -20.531 -13.742 1 89.38 84 HIS B CA 1
ATOM 1634 C C . HIS B 1 84 ? 3.873 -19.719 -14.625 1 89.38 84 HIS B C 1
ATOM 1636 O O . HIS B 1 84 ? 4.285 -18.734 -15.242 1 89.38 84 HIS B O 1
ATOM 1642 N N . ARG B 1 85 ? 2.648 -20.25 -14.797 1 94.69 85 ARG B N 1
ATOM 1643 C CA . ARG B 1 85 ? 1.604 -19.391 -15.352 1 94.69 85 ARG B CA 1
ATOM 1644 C C . ARG B 1 85 ? 1.234 -18.281 -14.375 1 94.69 85 ARG B C 1
ATOM 1646 O O . ARG B 1 85 ? 0.339 -18.438 -13.547 1 94.69 85 ARG B O 1
ATOM 1653 N N . MET B 1 86 ? 2.012 -17.188 -14.484 1 97.12 86 MET B N 1
ATOM 1654 C CA . MET B 1 86 ? 1.945 -16.141 -13.469 1 97.12 86 MET B CA 1
ATOM 1655 C C . MET B 1 86 ? 2.051 -14.758 -14.109 1 97.12 86 MET B C 1
ATOM 1657 O O . MET B 1 86 ? 2.762 -14.578 -15.094 1 97.12 86 MET B O 1
ATOM 1661 N N . VAL B 1 87 ? 1.291 -13.844 -13.578 1 98 87 VAL B N 1
ATOM 1662 C CA . VAL B 1 87 ? 1.485 -12.422 -13.859 1 98 87 VAL B CA 1
ATOM 1663 C C . VAL B 1 87 ? 1.646 -11.656 -12.547 1 98 87 VAL B C 1
ATOM 1665 O O . VAL B 1 87 ? 1.286 -12.156 -11.477 1 98 87 VAL B O 1
ATOM 1668 N N . MET B 1 88 ? 2.256 -10.484 -12.695 1 98.38 88 MET B N 1
ATOM 1669 C CA . MET B 1 88 ? 2.602 -9.781 -11.461 1 98.38 88 MET B CA 1
ATOM 1670 C C . MET B 1 88 ? 2.107 -8.344 -11.5 1 98.38 88 MET B C 1
ATOM 1672 O O . MET B 1 88 ? 2.209 -7.672 -12.531 1 98.38 88 MET B O 1
ATOM 1676 N N . LEU B 1 89 ? 1.548 -7.93 -10.398 1 98.75 89 LEU B N 1
ATOM 1677 C CA . LEU B 1 89 ? 1.282 -6.52 -10.148 1 98.75 89 LEU B CA 1
ATOM 1678 C C . LEU B 1 89 ? 2.207 -5.977 -9.062 1 98.75 89 LEU B C 1
ATOM 1680 O O . LEU B 1 89 ? 2.445 -6.645 -8.055 1 98.75 89 LEU B O 1
ATOM 1684 N N . THR B 1 90 ? 2.725 -4.762 -9.289 1 98.56 90 THR B N 1
ATOM 1685 C CA . THR B 1 90 ? 3.518 -4.086 -8.266 1 98.56 90 THR B CA 1
ATOM 1686 C C . THR B 1 90 ? 2.725 -2.947 -7.629 1 98.56 90 THR B C 1
ATOM 1688 O O . THR B 1 90 ? 1.599 -2.664 -8.039 1 98.56 90 THR B O 1
ATOM 1691 N N . GLY B 1 91 ? 3.352 -2.316 -6.613 1 98.25 91 GLY B N 1
ATOM 1692 C CA . GLY B 1 91 ? 2.674 -1.212 -5.953 1 98.25 91 GLY B CA 1
ATOM 1693 C C . GLY B 1 91 ? 1.511 -1.656 -5.086 1 98.25 91 GLY B C 1
ATOM 1694 O O . GLY B 1 91 ? 0.487 -0.973 -5.016 1 98.25 91 GLY B O 1
ATOM 1695 N N . LEU B 1 92 ? 1.673 -2.75 -4.504 1 98.38 92 LEU B N 1
ATOM 1696 C CA . LEU B 1 92 ? 0.635 -3.334 -3.662 1 98.38 92 LEU B CA 1
ATOM 1697 C C . LEU B 1 92 ? 0.078 -2.301 -2.689 1 98.38 92 LEU B C 1
ATOM 1699 O O . LEU B 1 92 ? 0.838 -1.635 -1.981 1 98.38 92 LEU B O 1
ATOM 1703 N N . ASN B 1 93 ? -1.182 -2.098 -2.695 1 97.94 93 ASN B N 1
ATOM 1704 C CA . ASN B 1 93 ? -1.932 -1.362 -1.683 1 97.94 93 ASN B CA 1
ATOM 1705 C C . ASN B 1 93 ? -3.145 -2.15 -1.2 1 97.94 93 ASN B C 1
ATOM 1707 O O . ASN B 1 93 ? -3.4 -3.258 -1.677 1 97.94 93 ASN B O 1
ATOM 1711 N N . ALA B 1 94 ? -3.814 -1.688 -0.213 1 96.62 94 ALA B N 1
ATOM 1712 C CA . ALA B 1 94 ? -4.883 -2.441 0.434 1 96.62 94 ALA B CA 1
ATOM 1713 C C . ALA B 1 94 ? -6.035 -2.699 -0.535 1 96.62 94 ALA B C 1
ATOM 1715 O O . ALA B 1 94 ? -6.527 -3.826 -0.64 1 96.62 94 ALA B O 1
ATOM 1716 N N . PRO B 1 95 ? -6.496 -1.709 -1.34 1 97.31 95 PRO B N 1
ATOM 1717 C CA . PRO B 1 95 ? -7.555 -1.977 -2.316 1 97.31 95 PRO B CA 1
ATOM 1718 C C . PRO B 1 95 ? -7.191 -3.092 -3.293 1 97.31 95 PRO B C 1
ATOM 1720 O O . PRO B 1 95 ? -8.047 -3.896 -3.666 1 97.31 95 PRO B O 1
ATOM 1723 N N . MET B 1 96 ? -5.957 -3.16 -3.67 1 98.5 96 MET B N 1
ATOM 1724 C CA . MET B 1 96 ? -5.461 -4.211 -4.555 1 98.5 96 MET B CA 1
ATOM 1725 C C . MET B 1 96 ? -5.664 -5.586 -3.934 1 98.5 96 MET B C 1
ATOM 1727 O O . MET B 1 96 ? -6.25 -6.473 -4.559 1 98.5 96 MET B O 1
ATOM 1731 N N . MET B 1 97 ? -5.148 -5.73 -2.734 1 97.12 97 MET B N 1
ATOM 1732 C CA . MET B 1 97 ? -5.227 -7.016 -2.047 1 97.12 97 MET B CA 1
ATOM 1733 C C . MET B 1 97 ? -6.68 -7.441 -1.858 1 97.12 97 MET B C 1
ATOM 1735 O O . MET B 1 97 ? -7.039 -8.586 -2.145 1 97.12 97 MET B O 1
ATOM 1739 N N . VAL B 1 98 ? -7.504 -6.508 -1.389 1 95.75 98 VAL B N 1
ATOM 1740 C CA . VAL B 1 98 ? -8.898 -6.816 -1.101 1 95.75 98 VAL B CA 1
ATOM 1741 C C . VAL B 1 98 ? -9.594 -7.297 -2.371 1 95.75 98 VAL B C 1
ATOM 1743 O O . VAL B 1 98 ? -10.266 -8.336 -2.367 1 95.75 98 VAL B O 1
ATOM 1746 N N . LYS B 1 99 ? -9.422 -6.605 -3.475 1 97.56 99 LYS B N 1
ATOM 1747 C CA . LYS B 1 99 ? -10.039 -6.977 -4.742 1 97.56 99 LYS B CA 1
ATOM 1748 C C . LYS B 1 99 ? -9.539 -8.336 -5.227 1 97.56 99 LYS B C 1
ATOM 1750 O O . LYS B 1 99 ? -10.32 -9.164 -5.688 1 97.56 99 LYS B O 1
ATOM 1755 N N . ALA B 1 100 ? -8.234 -8.539 -5.113 1 98.25 100 ALA B N 1
ATOM 1756 C CA . ALA B 1 100 ? -7.633 -9.797 -5.559 1 98.25 100 ALA B CA 1
ATOM 1757 C C . ALA B 1 100 ? -8.234 -10.984 -4.816 1 98.25 100 ALA B C 1
ATOM 1759 O O . ALA B 1 100 ? -8.656 -11.969 -5.438 1 98.25 100 ALA B O 1
ATOM 1760 N N . VAL B 1 101 ? -8.273 -10.867 -3.525 1 96.44 101 VAL B N 1
ATOM 1761 C CA . VAL B 1 101 ? -8.773 -11.969 -2.707 1 96.44 101 VAL B CA 1
ATOM 1762 C C . VAL B 1 101 ? -10.242 -12.219 -3.01 1 96.44 101 VAL B C 1
ATOM 1764 O O . VAL B 1 101 ? -10.68 -13.367 -3.125 1 96.44 101 VAL B O 1
ATOM 1767 N N . GLN B 1 102 ? -10.984 -11.18 -3.201 1 95.81 102 GLN B N 1
ATOM 1768 C CA . GLN B 1 102 ? -12.422 -11.281 -3.445 1 95.81 102 GLN B CA 1
ATOM 1769 C C . GLN B 1 102 ? -12.703 -12 -4.762 1 95.81 102 GLN B C 1
ATOM 1771 O O . GLN B 1 102 ? -13.672 -12.758 -4.859 1 95.81 102 GLN B O 1
ATOM 1776 N N . GLU B 1 103 ? -11.875 -11.805 -5.738 1 97.06 103 GLU B N 1
ATOM 1777 C CA . GLU B 1 103 ? -12.234 -12.234 -7.086 1 97.06 103 GLU B CA 1
ATOM 1778 C C . GLU B 1 103 ? -11.469 -13.492 -7.488 1 97.06 103 GLU B C 1
ATOM 1780 O O . GLU B 1 103 ? -11.906 -14.234 -8.375 1 97.06 103 GLU B O 1
ATOM 1785 N N . ALA B 1 104 ? -10.383 -13.766 -6.883 1 97.5 104 ALA B N 1
ATOM 1786 C CA . ALA B 1 104 ? -9.477 -14.82 -7.328 1 97.5 104 ALA B CA 1
ATOM 1787 C C . ALA B 1 104 ? -10.148 -16.188 -7.277 1 97.5 104 ALA B C 1
ATOM 1789 O O . ALA B 1 104 ? -9.914 -17.031 -8.141 1 97.5 104 ALA B O 1
ATOM 1790 N N . GLU B 1 105 ? -10.961 -16.391 -6.285 1 94.25 105 GLU B N 1
ATOM 1791 C CA . GLU B 1 105 ? -11.578 -17.703 -6.082 1 94.25 105 GLU B CA 1
ATOM 1792 C C . GLU B 1 105 ? -12.469 -18.078 -7.258 1 94.25 105 GLU B C 1
ATOM 1794 O O . GLU B 1 105 ? -12.539 -19.25 -7.645 1 94.25 105 GLU B O 1
ATOM 1799 N N . LYS B 1 106 ? -13.102 -17.125 -7.891 1 95.56 106 LYS B N 1
ATOM 1800 C CA . LYS B 1 106 ? -14.07 -17.406 -8.945 1 95.56 106 LYS B CA 1
ATOM 1801 C C . LYS B 1 106 ? -13.492 -17.078 -10.32 1 95.56 106 LYS B C 1
ATOM 1803 O O . LYS B 1 106 ? -14.133 -17.312 -11.344 1 95.56 106 LYS B O 1
ATOM 1808 N N . ALA B 1 107 ? -12.328 -16.547 -10.281 1 96.38 107 ALA B N 1
ATOM 1809 C CA . ALA B 1 107 ? -11.75 -16.109 -11.547 1 96.38 107 ALA B CA 1
ATOM 1810 C C . ALA B 1 107 ? -11.242 -17.297 -12.359 1 96.38 107 ALA B C 1
ATOM 1812 O O . ALA B 1 107 ? -10.711 -18.25 -11.805 1 96.38 107 ALA B O 1
ATOM 1813 N N . ASP B 1 108 ? -11.375 -17.172 -13.727 1 95.75 108 ASP B N 1
ATOM 1814 C CA . ASP B 1 108 ? -10.867 -18.234 -14.602 1 95.75 108 ASP B CA 1
ATOM 1815 C C . ASP B 1 108 ? -9.969 -17.656 -15.695 1 95.75 108 ASP B C 1
ATOM 1817 O O . ASP B 1 108 ? -9.477 -18.391 -16.547 1 95.75 108 ASP B O 1
ATOM 1821 N N . ASP B 1 109 ? -9.805 -16.438 -15.719 1 97.69 109 ASP B N 1
ATOM 1822 C CA . ASP B 1 109 ? -8.922 -15.727 -16.641 1 97.69 109 ASP B CA 1
ATOM 1823 C C . ASP B 1 109 ? -7.914 -14.875 -15.875 1 97.69 109 ASP B C 1
ATOM 1825 O O . ASP B 1 109 ? -8.273 -13.836 -15.32 1 97.69 109 ASP B O 1
ATOM 1829 N N . LEU B 1 110 ? -6.68 -15.281 -15.906 1 97.94 110 LEU B N 1
ATOM 1830 C CA . LEU B 1 110 ? -5.617 -14.672 -15.117 1 97.94 110 LEU B CA 1
ATOM 1831 C C . LEU B 1 110 ? -5.41 -13.219 -15.508 1 97.94 110 LEU B C 1
ATOM 1833 O O . LEU B 1 110 ? -5.328 -12.344 -14.641 1 97.94 110 LEU B O 1
ATOM 1837 N N . LEU B 1 111 ? -5.398 -12.93 -16.766 1 97.75 111 LEU B N 1
ATOM 1838 C CA . LEU B 1 111 ? -5.145 -11.57 -17.234 1 97.75 111 LEU B CA 1
ATOM 1839 C C . LEU B 1 111 ? -6.332 -10.656 -16.938 1 97.75 111 LEU B C 1
ATOM 1841 O O . LEU B 1 111 ? -6.148 -9.492 -16.578 1 97.75 111 LEU B O 1
ATOM 1845 N N . ALA B 1 112 ? -7.5 -11.211 -17.094 1 98.19 112 ALA B N 1
ATOM 1846 C CA . ALA B 1 112 ? -8.688 -10.43 -16.766 1 98.19 112 ALA B CA 1
ATOM 1847 C C . ALA B 1 112 ? -8.719 -10.086 -15.273 1 98.19 112 ALA B C 1
ATOM 1849 O O . ALA B 1 112 ? -9.062 -8.969 -14.898 1 98.19 112 ALA B O 1
ATOM 1850 N N . LEU B 1 113 ? -8.398 -11.047 -14.43 1 98.44 113 LEU B N 1
ATOM 1851 C CA . LEU B 1 113 ? -8.312 -10.797 -13 1 98.44 113 LEU B CA 1
ATOM 1852 C C . LEU B 1 113 ? -7.277 -9.719 -12.695 1 98.44 113 LEU B C 1
ATOM 1854 O O . LEU B 1 113 ? -7.555 -8.773 -11.953 1 98.44 113 LEU B O 1
ATOM 1858 N N . ALA B 1 114 ? -6.098 -9.852 -13.258 1 98.62 114 ALA B N 1
ATOM 1859 C CA . ALA B 1 114 ? -5.02 -8.898 -13.016 1 98.62 114 ALA B CA 1
ATOM 1860 C C . ALA B 1 114 ? -5.457 -7.477 -13.352 1 98.62 114 ALA B C 1
ATOM 1862 O O . ALA B 1 114 ? -5.172 -6.543 -12.602 1 98.62 114 ALA B O 1
ATOM 1863 N N . GLU B 1 115 ? -6.156 -7.371 -14.438 1 98.62 115 GLU B N 1
ATOM 1864 C CA . GLU B 1 115 ? -6.598 -6.051 -14.875 1 98.62 115 GLU B CA 1
ATOM 1865 C C . GLU B 1 115 ? -7.66 -5.488 -13.93 1 98.62 115 GLU B C 1
ATOM 1867 O O . GLU B 1 115 ? -7.656 -4.297 -13.617 1 98.62 115 GLU B O 1
ATOM 1872 N N . SER B 1 116 ? -8.547 -6.34 -13.578 1 98.62 116 SER B N 1
ATOM 1873 C CA . SER B 1 116 ? -9.57 -5.914 -12.625 1 98.62 116 SER B CA 1
ATOM 1874 C C . SER B 1 116 ? -8.945 -5.457 -11.312 1 98.62 116 SER B C 1
ATOM 1876 O O . SER B 1 116 ? -9.312 -4.414 -10.773 1 98.62 116 SER B O 1
ATOM 1878 N N . VAL B 1 117 ? -8.023 -6.188 -10.82 1 98.75 117 VAL B N 1
ATOM 1879 C CA . VAL B 1 117 ? -7.324 -5.891 -9.57 1 98.75 117 VAL B CA 1
ATOM 1880 C C . VAL B 1 117 ? -6.52 -4.602 -9.727 1 98.75 117 VAL B C 1
ATOM 1882 O O . VAL B 1 117 ? -6.523 -3.75 -8.828 1 98.75 117 VAL B O 1
ATOM 1885 N N . ARG B 1 118 ? -5.848 -4.484 -10.836 1 98.75 118 ARG B N 1
ATOM 1886 C CA . ARG B 1 118 ? -5.094 -3.27 -11.125 1 98.75 118 ARG B CA 1
ATOM 1887 C C . ARG B 1 118 ? -5.996 -2.043 -11.094 1 98.75 118 ARG B C 1
ATOM 1889 O O . ARG B 1 118 ? -5.641 -1.02 -10.5 1 98.75 118 ARG B O 1
ATOM 1896 N N . GLN B 1 119 ? -7.121 -2.133 -11.695 1 98.56 119 GLN B N 1
ATOM 1897 C CA . GLN B 1 119 ? -8.062 -1.016 -11.742 1 98.56 119 GLN B CA 1
ATOM 1898 C C . GLN B 1 119 ? -8.516 -0.626 -10.336 1 98.56 119 GLN B C 1
ATOM 1900 O O . GLN B 1 119 ? -8.641 0.56 -10.023 1 98.56 119 GLN B O 1
ATOM 1905 N N . SER B 1 120 ? -8.766 -1.59 -9.539 1 98.56 120 SER B N 1
ATOM 1906 C CA . SER B 1 120 ? -9.164 -1.314 -8.164 1 98.56 120 SER B CA 1
ATOM 1907 C C . SER B 1 120 ? -8.039 -0.634 -7.387 1 98.56 120 SER B C 1
ATOM 1909 O O . SER B 1 120 ? -8.281 0.28 -6.598 1 98.56 120 SER B O 1
ATOM 1911 N N . ALA B 1 121 ? -6.812 -1.089 -7.594 1 98.56 121 ALA B N 1
ATOM 1912 C CA . ALA B 1 121 ? -5.645 -0.488 -6.957 1 98.56 121 ALA B CA 1
ATOM 1913 C C . ALA B 1 121 ? -5.523 0.991 -7.316 1 98.56 121 ALA B C 1
ATOM 1915 O O . ALA B 1 121 ? -5.34 1.835 -6.434 1 98.56 121 ALA B O 1
ATOM 1916 N N . LEU B 1 122 ? -5.723 1.257 -8.602 1 98.56 122 LEU B N 1
ATOM 1917 C CA . LEU B 1 122 ? -5.629 2.625 -9.102 1 98.56 122 LEU B CA 1
ATOM 1918 C C . LEU B 1 122 ? -6.777 3.477 -8.578 1 98.56 122 LEU B C 1
ATOM 1920 O O . LEU B 1 122 ? -6.566 4.609 -8.141 1 98.56 122 LEU B O 1
ATOM 1924 N N . ALA B 1 123 ? -7.926 2.92 -8.594 1 98.12 123 ALA B N 1
ATOM 1925 C CA . ALA B 1 123 ? -9.117 3.645 -8.156 1 98.12 123 ALA B CA 1
ATOM 1926 C C . ALA B 1 123 ? -9.047 3.969 -6.664 1 98.12 123 ALA B C 1
ATOM 1928 O O . ALA B 1 123 ? -9.672 4.922 -6.199 1 98.12 123 ALA B O 1
ATOM 1929 N N . GLY B 1 124 ? -8.289 3.168 -5.922 1 98.25 124 GLY B N 1
ATOM 1930 C CA . GLY B 1 124 ? -8.148 3.375 -4.488 1 98.25 124 GLY B CA 1
ATOM 1931 C C . GLY B 1 124 ? -7.273 4.562 -4.141 1 98.25 124 GLY B C 1
ATOM 1932 O O . GLY B 1 124 ? -7.238 4.996 -2.986 1 98.25 124 GLY B O 1
ATOM 1933 N N . ILE B 1 125 ? -6.574 5.074 -5.133 1 98.56 125 ILE B N 1
ATOM 1934 C CA . ILE B 1 125 ? -5.711 6.23 -4.918 1 98.56 125 ILE B CA 1
ATOM 1935 C C . ILE B 1 125 ? -6.465 7.512 -5.273 1 98.56 125 ILE B C 1
ATOM 1937 O O . ILE B 1 125 ? -6.637 7.828 -6.453 1 98.56 125 ILE B O 1
ATOM 1941 N N . MET B 1 126 ? -6.887 8.188 -4.254 1 98.06 126 MET B N 1
ATOM 1942 C CA . MET B 1 126 ? -7.691 9.398 -4.41 1 98.06 126 MET B CA 1
ATOM 1943 C C . MET B 1 126 ? -7.062 10.57 -3.668 1 98.06 126 MET B C 1
ATOM 1945 O O . MET B 1 126 ? -6.469 10.391 -2.604 1 98.06 126 MET B O 1
ATOM 1949 N N . LEU B 1 127 ? -7.199 11.719 -4.246 1 98.06 127 LEU B N 1
ATOM 1950 C CA . LEU B 1 127 ? -6.832 12.961 -3.58 1 98.06 127 LEU B CA 1
ATOM 1951 C C . LEU B 1 127 ? -8.062 13.641 -2.984 1 98.06 127 LEU B C 1
ATOM 1953 O O . LEU B 1 127 ? -9.008 13.969 -3.707 1 98.06 127 LEU B O 1
ATOM 1957 N N . LEU B 1 128 ? -8.102 13.75 -1.707 1 96.44 128 LEU B N 1
ATOM 1958 C CA . LEU B 1 128 ? -9.203 14.398 -1.006 1 96.44 128 LEU B CA 1
ATOM 1959 C C . LEU B 1 128 ? -8.789 15.773 -0.489 1 96.44 128 LEU B C 1
ATOM 1961 O O . LEU B 1 128 ? -7.789 15.891 0.23 1 96.44 128 LEU B O 1
ATOM 1965 N N . LEU B 1 129 ? -9.547 16.781 -0.823 1 94.62 129 LEU B N 1
ATOM 1966 C CA . LEU B 1 129 ? -9.344 18.172 -0.393 1 94.62 129 LEU B CA 1
ATOM 1967 C C . LEU B 1 129 ? -10.312 18.531 0.724 1 94.62 129 LEU B C 1
ATOM 1969 O O . LEU B 1 129 ? -11.359 17.906 0.876 1 94.62 129 LEU B O 1
ATOM 1973 N N . PRO B 1 130 ? -9.898 19.469 1.549 1 89.88 130 PRO B N 1
ATOM 1974 C CA . PRO B 1 130 ? -10.836 19.906 2.59 1 89.88 130 PRO B CA 1
ATOM 1975 C C . PRO B 1 130 ? -12.156 20.422 2.018 1 89.88 130 PRO B C 1
ATOM 1977 O O . PRO B 1 130 ? -12.18 20.984 0.921 1 89.88 130 PRO B O 1
ATOM 1980 N N . GLU B 1 131 ? -13.273 19.828 2.461 1 75 131 GLU B N 1
ATOM 1981 C CA . GLU B 1 131 ? -14.555 20.375 2.01 1 75 131 GLU B CA 1
ATOM 1982 C C . GLU B 1 131 ? -14.586 21.906 2.154 1 75 131 GLU B C 1
ATOM 1984 O O . GLU B 1 131 ? -14.062 22.453 3.127 1 75 131 GLU B O 1
ATOM 1989 N N . GLU B 1 132 ? -14.445 22.734 1.042 1 58.28 132 GLU B N 1
ATOM 1990 C CA . GLU B 1 132 ? -14.641 24.188 1.077 1 58.28 132 GLU B CA 1
ATOM 1991 C C . GLU B 1 132 ? -15.75 24.578 2.051 1 58.28 132 GLU B C 1
ATOM 1993 O O . GLU B 1 132 ? -16.812 23.953 2.07 1 58.28 132 GLU B O 1
ATOM 1998 N N . GLU B 1 133 ? -15.477 25.156 3.197 1 47.38 133 GLU B N 1
ATOM 1999 C CA . GLU B 1 133 ? -16.5 25.922 3.912 1 47.38 133 GLU B CA 1
ATOM 2000 C C . GLU B 1 133 ? -17.297 26.797 2.957 1 47.38 133 GLU B C 1
ATOM 2002 O O . GLU B 1 133 ? -16.734 27.656 2.273 1 47.38 133 GLU B O 1
ATOM 2007 N N . GLN B 1 134 ? -18.156 26.469 2.053 1 40.56 134 GLN B N 1
ATOM 2008 C CA . GLN B 1 134 ? -19.094 27.453 1.521 1 40.56 134 GLN B CA 1
ATOM 2009 C C . GLN B 1 134 ? -19.5 28.469 2.592 1 40.56 134 GLN B C 1
ATOM 2011 O O . GLN B 1 134 ? -20.094 28.094 3.607 1 40.56 134 GLN B O 1
ATOM 2016 N N . GLY B 1 135 ? -18.656 29.5 2.973 1 30.81 135 GLY B N 1
ATOM 2017 C CA . GLY B 1 135 ? -19.094 30.797 3.475 1 30.81 135 GLY B CA 1
ATOM 2018 C C . GLY B 1 135 ? -20.422 31.25 2.893 1 30.81 135 GLY B C 1
ATOM 2019 O O . GLY B 1 135 ? -20.469 31.781 1.778 1 30.81 135 GLY B O 1
ATOM 2020 N N . VAL B 1 136 ? -21.422 30.5 2.648 1 30.19 136 VAL B N 1
ATOM 2021 C CA . VAL B 1 136 ? -22.562 31.359 2.359 1 30.19 136 VAL B CA 1
ATOM 2022 C C . VAL B 1 136 ? -22.781 32.344 3.52 1 30.19 136 VAL B C 1
ATOM 2024 O O . VAL B 1 136 ? -23.141 31.922 4.621 1 30.19 136 VAL B O 1
ATOM 2027 N N . CYS B 1 137 ? -21.766 33.375 3.553 1 22.94 137 CYS B N 1
ATOM 2028 C CA . CYS B 1 137 ? -22.547 34.531 3.965 1 22.94 137 CYS B CA 1
ATOM 2029 C C . CYS B 1 137 ? -23.547 34.906 2.887 1 22.94 137 CYS B C 1
ATOM 2031 O O . CYS B 1 137 ? -23.25 34.812 1.693 1 22.94 137 CYS B O 1
#

Secondary structure (DSSP, 8-state):
--EEEEEEEHHHHHHHHHHHHHHHSS--TTEEEEEE-TTS-HHHHHHHHHHHHHHTTTSS-EEEEESSTTSHHHHHHHHHTTTSSEEEE-S--HHHHHHHHHHHTT---HHHHHHHHHHHHHHT--EE---------/--EEEEEEEHHHHHHHHHHHHHHHSS--TTEEEEEE-TTS-HHHHHHHHHHHHHHTTTSS-EEEEESSTTSHHHHHHHHHTTTSSEEEE-S--HHHHHHHHHHHTT---HHHHHHHHHHHHHHT--EE---------

Nearest PDB structures (foldseek):
  3lfh-assembly1_B  TM=8.952E-01  e=1.003E-08  Caldanaerobacter subterraneus subsp. tengcongensis MB4
  3lfh-assembly2_D  TM=8.919E-01  e=9.161E-08  Caldanaerobacter subterraneus subsp. tengcongensis MB4
  5im4-assembly1_F  TM=8.962E-01  e=1.874E-07  Caldanaerobacter subterraneus subsp. tengcongensis MB4
  2jzn-assembly1_B  TM=8.883E-01  e=9.527E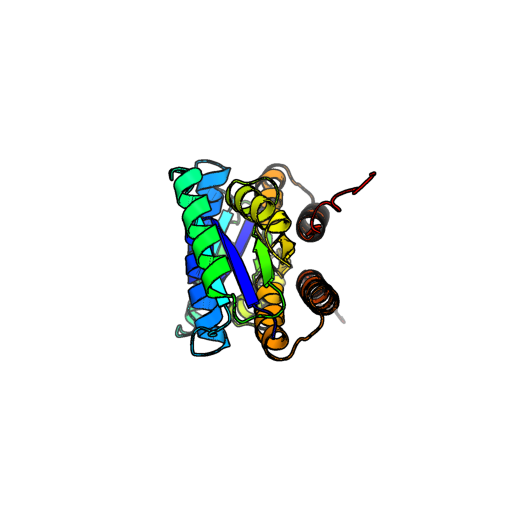-07  Escherichia coli
  2jzo-assembly1_A  TM=8.898E-01  e=1.158E-06  Escherichia coli

Sequence (274 aa):
MIGLMIITHETLGESYTKLARHFFGQMPAHLAIVGVNPDEDVDAAAARAQAAAESLAFADGILLLADVFGATPCNIGRRLLSHHRMVMLTGLNAPMMVKAVQEAEKADDLLALAESVRQSALAGIMLLLPEEEQGVCMIGLMIITHETLGESYTKLARHFFGQMPAHLAIVGVNPDEDVDAAAARAQAAAESLAFADGILLLADVFGATPCNIGRRLLSHHRMVMLTGLNAPMMVKAVQEAEKADDLLALAESVRQSALAGIMLLLPEEEQGVC

Radius of gyration: 19.1 Å; Cα contacts (8 Å, |Δi|>4): 573; chains: 2; bounding box: 43×61×55 Å

Foldseek 3Di:
DAAEEEWEAQVVQVVVCVVCCVVPVDDDQRYYYQHDHPPDDLVVSLVVRVVRVVSNVVHPEYEYEYADPPDSRVVSVVVCVVVTRYDYDYNDDDQLSVQLSVCRVPDDDRVVSNVRSVVSSVVVDDDDDPDPPPPPD/DAAEEEWEAQVVQVVVLVVCCVVPVDDDQRYYYQHDHPPDDLVVSLVVRVVRVVSNVVHPEYEYEYADPPDSRVVSVVVCVVVTRYDYDYNDDDQLSVQLSVCRVPDDDRVVSVVRSVVSSVVVDDDDDPDPPPPPD

pLDDT: mean 92.65, std 12.43, range [22.45, 98.75]

InterPro domains:
  IPR004701 Phosphotransferase system, mannose-type IIA component [PF03610] (3-110)
  IPR004701 Phosphotransferase system, mannose-type IIA component [PS51096] (1-125)
  IPR036662 Phosphotransferase system, mannose-type IIA component superfamily [G3DSA:3.40.50.510] (1-135)
  IPR036662 Phosphotransferase system, mannose-type IIA component superfamily [SSF53062] (1-127)
  IPR051471 Bacterial PTS system sugar-specific components [PTHR33799] (1-125)